Protein AF-0000000083949876 (afdb_homodimer)

Nearest PDB structures (foldseek):
  2p7k-assembly1_B  TM=8.098E-01  e=2.588E-07  Listeria monocytogenes EGD-e
  4jd1-assembly1_A  TM=8.119E-01  e=4.334E-07  Bacillus anthracis str. Ames
  5f6q-assembly1_A  TM=8.076E-01  e=3.197E-06  Bacillus anthracis
  3g12-assembly1_B  TM=7.339E-01  e=1.002E-06  Bdellovibrio bacteriovorus HD100
  1lqp-assembly1_B  TM=7.011E-01  e=1.238E-05  Pseudomonas aeruginosa

Organism: NCBI:txid38313

Sequence (232 aa):
MALHHRINYLELPARELEATKAFFQAVFGWGFVDYGPDYSCFTQAGIDGGFFRSSLSFDTLNGSPLLVIYSNDLNASLEAVKTQGGEICKDIFSFPGGRRFHFRCPSQNEYAVWSEMALHHRINYLELPARELEATKAFFQAVFGWGFVDYGPDYSCFTQAGIDGGFFRSSLSFDTLNGSPLLVIYSNDLNASLEAVKTQGGEICKDIFSFPGGRRFHFRCPSQNEYAVWSE

Structure (mmCIF, N/CA/C/O backbone):
data_AF-0000000083949876-model_v1
#
loop_
_entity.id
_entity.type
_entity.pdbx_description
1 polymer 'Predicted enzyme related to lactoylglutathione lyase'
#
loop_
_atom_site.group_PDB
_atom_site.id
_atom_site.type_symbol
_atom_site.label_atom_id
_atom_site.label_alt_id
_atom_site.label_comp_id
_atom_site.label_asym_id
_atom_site.label_entity_id
_atom_site.label_seq_id
_atom_site.pdbx_PDB_ins_code
_atom_site.Cartn_x
_atom_site.Cartn_y
_atom_site.Cartn_z
_atom_site.occupancy
_atom_si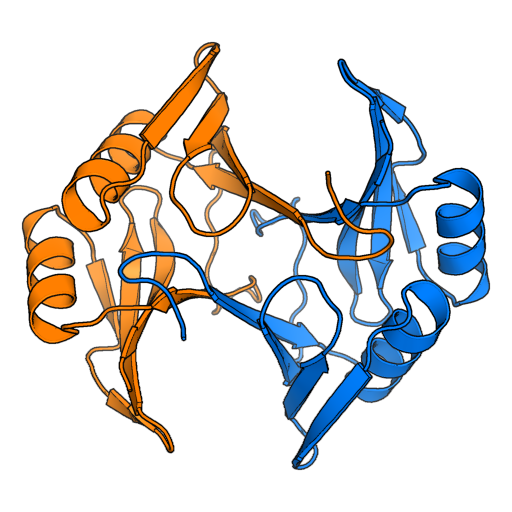te.B_iso_or_equiv
_atom_site.auth_seq_id
_atom_site.auth_comp_id
_atom_site.auth_asym_id
_atom_site.auth_atom_id
_atom_site.pdbx_PDB_model_num
ATOM 1 N N . MET A 1 1 ? -5.816 -7.574 17.109 1 72.44 1 MET A N 1
ATOM 2 C CA . MET A 1 1 ? -6.777 -6.508 16.828 1 72.44 1 MET A CA 1
ATOM 3 C C . MET A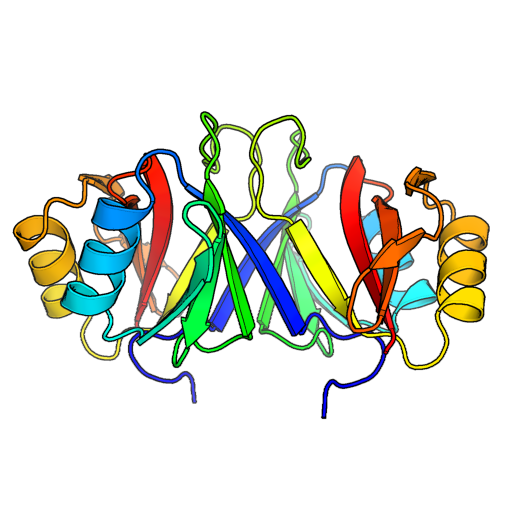 1 1 ? -6.109 -5.352 16.094 1 72.44 1 MET A C 1
ATOM 5 O O . MET A 1 1 ? -4.961 -5.008 16.375 1 72.44 1 MET A O 1
ATOM 9 N N . ALA A 1 2 ? -6.785 -4.785 15.102 1 90.38 2 ALA A N 1
ATOM 10 C CA . ALA A 1 2 ? -6.238 -3.639 14.383 1 90.38 2 ALA A CA 1
ATOM 11 C C . ALA A 1 2 ? -6.066 -2.438 15.305 1 90.38 2 ALA A C 1
ATOM 13 O O . ALA A 1 2 ? -6.883 -2.217 16.203 1 90.38 2 ALA A O 1
ATOM 14 N N . LEU A 1 3 ? -4.996 -1.695 15.109 1 96.06 3 LEU A N 1
ATOM 15 C CA . LEU A 1 3 ? -4.699 -0.542 15.945 1 96.06 3 LEU A CA 1
ATOM 16 C C . LEU A 1 3 ? -5.328 0.725 15.383 1 96.06 3 LEU A C 1
ATOM 18 O O . LEU A 1 3 ? -5.266 0.967 14.172 1 96.06 3 LEU A O 1
ATOM 22 N N . HIS A 1 4 ? -5.883 1.535 16.234 1 98.56 4 HIS A N 1
ATOM 23 C CA . HIS A 1 4 ? -6.555 2.783 15.883 1 98.56 4 HIS A CA 1
ATOM 24 C C . HIS A 1 4 ? -5.637 3.693 15.07 1 98.56 4 HIS A C 1
ATOM 26 O O . HIS A 1 4 ? -4.492 3.938 15.461 1 98.56 4 HIS A O 1
ATOM 32 N N . HIS A 1 5 ? -6.148 4.121 13.812 1 98.81 5 HIS A N 1
ATOM 33 C CA . HIS A 1 5 ? -5.539 5.137 12.953 1 98.81 5 HIS A CA 1
ATOM 34 C C . HIS A 1 5 ? -4.207 4.656 12.398 1 98.81 5 HIS A C 1
ATOM 36 O O . HIS A 1 5 ? -3.271 5.449 12.242 1 98.81 5 HIS A O 1
ATOM 42 N N . ARG A 1 6 ? -4.059 3.328 12.172 1 98.75 6 ARG A N 1
ATOM 43 C CA . ARG A 1 6 ? -2.93 2.697 11.5 1 98.75 6 ARG A CA 1
ATOM 44 C C . ARG A 1 6 ? -3.377 2.004 10.219 1 98.75 6 ARG A C 1
ATOM 46 O O . ARG A 1 6 ? -4.465 1.425 10.164 1 98.75 6 ARG A O 1
ATOM 53 N N . ILE A 1 7 ? -2.576 2.074 9.227 1 98.75 7 ILE A N 1
ATOM 54 C CA . ILE A 1 7 ? -2.844 1.271 8.039 1 98.75 7 ILE A CA 1
ATOM 55 C C . ILE A 1 7 ? -2.846 -0.211 8.414 1 98.75 7 ILE A C 1
ATOM 57 O O . ILE A 1 7 ? -1.901 -0.704 9.031 1 98.75 7 ILE A O 1
ATOM 61 N N . ASN A 1 8 ? -3.875 -0.896 8.023 1 97.88 8 ASN A N 1
ATOM 62 C CA . ASN A 1 8 ? -3.871 -2.297 8.43 1 97.88 8 ASN A CA 1
ATOM 63 C C . ASN A 1 8 ? -4.348 -3.211 7.305 1 97.88 8 ASN A C 1
ATOM 65 O O . ASN A 1 8 ? -4.41 -4.43 7.473 1 97.88 8 ASN A O 1
ATOM 69 N N . TYR A 1 9 ? -4.73 -2.578 6.184 1 98.5 9 TYR A N 1
ATOM 70 C CA . TYR A 1 9 ? -5.262 -3.393 5.098 1 98.5 9 TYR A CA 1
ATOM 71 C C . TYR A 1 9 ? -4.922 -2.785 3.742 1 98.5 9 TYR A C 1
ATOM 73 O O . TYR A 1 9 ? -4.977 -1.566 3.57 1 98.5 9 TYR A O 1
ATOM 81 N N . LEU A 1 10 ? -4.57 -3.605 2.754 1 98.75 10 LEU A N 1
ATOM 82 C CA . LEU A 1 10 ? -4.328 -3.186 1.377 1 98.75 10 LEU A CA 1
ATOM 83 C C . LEU A 1 10 ? -5.316 -3.854 0.425 1 98.75 10 LEU A C 1
ATOM 85 O O . LEU A 1 10 ? -5.484 -5.074 0.453 1 98.75 10 LEU A O 1
ATOM 89 N N . GLU A 1 11 ? -5.977 -3.074 -0.385 1 98.62 11 GLU A N 1
ATOM 90 C CA . GLU A 1 11 ? -6.773 -3.58 -1.498 1 98.62 11 GLU A CA 1
ATOM 91 C C . GLU A 1 11 ? -6.047 -3.398 -2.826 1 98.62 11 GLU A C 1
ATOM 93 O O . GLU A 1 11 ? -5.75 -2.273 -3.23 1 98.62 11 GLU A O 1
ATOM 98 N N . LEU A 1 12 ? -5.805 -4.457 -3.512 1 98.81 12 LEU A N 1
ATOM 99 C CA . LEU A 1 12 ? -4.965 -4.426 -4.707 1 98.81 12 LEU A CA 1
ATOM 100 C C . LEU A 1 12 ? -5.719 -4.973 -5.914 1 98.81 12 LEU A C 1
ATOM 102 O O . LEU A 1 12 ? -6.328 -6.043 -5.84 1 98.81 12 LEU A O 1
ATOM 106 N N . PRO A 1 13 ? -5.645 -4.254 -7.027 1 98.75 13 PRO A N 1
ATOM 107 C CA . PRO A 1 13 ? -6.227 -4.816 -8.25 1 98.75 13 PRO A CA 1
ATOM 108 C C . PRO A 1 13 ? -5.363 -5.922 -8.859 1 98.75 13 PRO A C 1
ATOM 110 O O . PRO A 1 13 ? -4.137 -5.895 -8.734 1 98.75 13 PRO A O 1
ATOM 113 N N . ALA A 1 14 ? -5.969 -6.816 -9.484 1 98.62 14 ALA A N 1
ATOM 114 C CA . ALA A 1 14 ? -5.281 -7.867 -10.234 1 98.62 14 ALA A CA 1
ATOM 115 C C . ALA A 1 14 ? -6.023 -8.195 -11.523 1 98.62 14 ALA A C 1
ATOM 117 O O . ALA A 1 14 ? -7.184 -8.602 -11.492 1 98.62 14 ALA A O 1
ATOM 118 N N . ARG A 1 15 ? -5.414 -8.023 -12.648 1 98.12 15 ARG A N 1
ATOM 119 C CA . ARG A 1 15 ? -5.965 -8.359 -13.953 1 98.12 15 ARG A CA 1
ATOM 120 C C . ARG A 1 15 ? -6.062 -9.867 -14.141 1 98.12 15 ARG A C 1
ATOM 122 O O . ARG A 1 15 ? -7.027 -10.367 -14.719 1 98.12 15 ARG A O 1
ATOM 129 N N . GLU A 1 16 ? -5.031 -10.555 -13.734 1 98.19 16 GLU A N 1
ATOM 130 C CA . GLU A 1 16 ? -4.93 -12.008 -13.781 1 98.19 16 GLU A CA 1
ATOM 131 C C . GLU A 1 16 ? -4.891 -12.609 -12.375 1 98.19 16 GLU A C 1
ATOM 133 O O . GLU A 1 16 ? -3.842 -13.062 -11.922 1 98.19 16 GLU A O 1
ATOM 138 N N . LEU A 1 17 ? -6.066 -12.688 -11.781 1 98.62 17 LEU A N 1
ATOM 139 C CA . LEU A 1 17 ? -6.164 -12.969 -10.352 1 98.62 17 LEU A CA 1
ATOM 140 C C . LEU A 1 17 ? -5.527 -14.312 -10.023 1 98.62 17 LEU A C 1
ATOM 142 O O . LEU A 1 17 ? -4.668 -14.398 -9.141 1 98.62 17 LEU A O 1
ATOM 146 N N . GLU A 1 18 ? -5.871 -15.375 -10.789 1 98.56 18 GLU A N 1
ATOM 147 C CA . GLU A 1 18 ? -5.367 -16.719 -10.508 1 98.56 18 GLU A CA 1
ATOM 148 C C . GLU A 1 18 ? -3.855 -16.797 -10.711 1 98.56 18 GLU A C 1
ATOM 150 O O . GLU A 1 18 ? -3.141 -17.344 -9.875 1 98.56 18 GLU A O 1
ATOM 155 N N . ALA A 1 19 ? -3.377 -16.234 -11.758 1 98.81 19 ALA A N 1
ATOM 156 C CA . ALA A 1 19 ? -1.946 -16.25 -12.047 1 98.81 19 ALA A CA 1
ATOM 157 C C . ALA A 1 19 ? -1.173 -15.422 -11.016 1 98.81 19 ALA A C 1
ATOM 159 O O . ALA A 1 19 ? -0.049 -15.773 -10.648 1 98.81 19 ALA A O 1
ATOM 160 N N . THR A 1 20 ? -1.769 -14.328 -10.609 1 98.81 20 THR A N 1
ATOM 161 C CA . THR A 1 20 ? -1.139 -13.469 -9.609 1 98.81 20 THR A CA 1
ATOM 162 C C . THR A 1 20 ? -1.006 -14.195 -8.273 1 98.81 20 THR A C 1
ATOM 164 O O . THR A 1 20 ? 0.063 -14.188 -7.664 1 98.81 20 THR A O 1
ATOM 167 N N . LYS A 1 21 ? -2.074 -14.844 -7.82 1 98.75 21 LYS A N 1
ATOM 168 C CA . LYS A 1 21 ? -2.021 -15.625 -6.59 1 98.75 21 LYS A CA 1
ATOM 169 C C . LYS A 1 21 ? -0.94 -16.703 -6.664 1 98.75 21 LYS A C 1
ATOM 171 O O . LYS A 1 21 ? -0.143 -16.844 -5.734 1 98.75 21 LYS A O 1
ATOM 176 N N . ALA A 1 22 ? -0.924 -17.391 -7.758 1 98.81 22 ALA A N 1
ATOM 177 C CA . ALA A 1 22 ? 0.049 -18.469 -7.941 1 98.81 22 ALA A CA 1
ATOM 178 C C . ALA A 1 22 ? 1.476 -17.922 -7.902 1 98.81 22 ALA A C 1
ATOM 180 O O . ALA A 1 22 ? 2.363 -18.547 -7.309 1 98.81 22 ALA A O 1
ATOM 181 N N . PHE A 1 23 ? 1.646 -16.812 -8.508 1 98.94 23 PHE A N 1
ATOM 182 C CA . PHE A 1 23 ? 2.949 -16.156 -8.555 1 98.94 23 PHE A CA 1
ATOM 183 C C . PHE A 1 23 ? 3.43 -15.82 -7.145 1 98.94 23 PHE A C 1
ATOM 185 O O . PHE A 1 23 ? 4.539 -16.203 -6.758 1 98.94 23 PHE A O 1
ATOM 192 N N . PHE A 1 24 ? 2.652 -15.102 -6.344 1 98.94 24 PHE A N 1
ATOM 193 C CA . PHE A 1 24 ? 3.066 -14.641 -5.023 1 98.94 24 PHE A CA 1
ATOM 194 C C . PHE A 1 24 ? 3.209 -15.82 -4.066 1 98.94 24 PHE A C 1
ATOM 196 O O . PHE A 1 24 ? 4.059 -15.797 -3.172 1 98.94 24 PHE A O 1
ATOM 203 N N . GLN A 1 25 ? 2.365 -16.859 -4.27 1 98.88 25 GLN A N 1
ATOM 204 C CA . GLN A 1 25 ? 2.539 -18.078 -3.479 1 98.88 25 GLN A CA 1
ATOM 205 C C . GLN A 1 25 ? 3.883 -18.734 -3.771 1 98.88 25 GLN A C 1
ATOM 207 O O . GLN A 1 25 ? 4.621 -19.094 -2.85 1 98.88 25 GLN A O 1
ATOM 212 N N . ALA A 1 26 ? 4.207 -18.859 -5.012 1 98.88 26 ALA A N 1
ATOM 213 C CA . ALA A 1 26 ? 5.426 -19.547 -5.434 1 98.88 26 ALA A CA 1
ATOM 214 C C . ALA A 1 26 ? 6.668 -18.75 -5.055 1 98.88 26 ALA A C 1
ATOM 216 O O . ALA A 1 26 ? 7.656 -19.312 -4.578 1 98.88 26 ALA A O 1
ATOM 217 N N . VAL A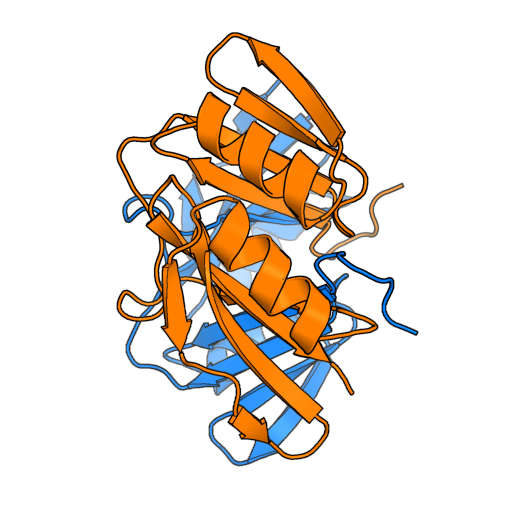 1 27 ? 6.664 -17.469 -5.246 1 98.88 27 VAL A N 1
ATOM 218 C CA . VAL A 1 27 ? 7.859 -16.641 -5.105 1 98.88 27 VAL A CA 1
ATOM 219 C C . VAL A 1 27 ? 8.039 -16.25 -3.643 1 98.88 27 VAL A C 1
ATOM 221 O O . VAL A 1 27 ? 9.164 -16.234 -3.133 1 98.88 27 VAL A O 1
ATOM 224 N N . PHE A 1 28 ? 6.918 -15.891 -2.963 1 98.88 28 PHE A N 1
ATOM 225 C CA . PHE A 1 28 ? 7.055 -15.234 -1.667 1 98.88 28 PHE A CA 1
ATOM 226 C C . PHE A 1 28 ? 6.406 -16.062 -0.569 1 98.88 28 PHE A C 1
ATOM 228 O O . PHE A 1 28 ? 6.492 -15.719 0.612 1 98.88 28 PHE A O 1
ATOM 235 N N . GLY A 1 29 ? 5.691 -17.094 -0.94 1 98.81 29 GLY A N 1
ATOM 236 C CA . GLY A 1 29 ? 5.121 -17.984 0.052 1 98.81 29 GLY A CA 1
ATOM 237 C C . GLY A 1 29 ? 3.838 -17.453 0.667 1 98.81 29 GLY A C 1
ATOM 238 O O . GLY A 1 29 ? 3.473 -17.844 1.78 1 98.81 29 GLY A O 1
ATOM 239 N N . TRP A 1 30 ? 3.178 -16.578 -0.001 1 98.88 30 TRP A N 1
ATOM 240 C CA . TRP A 1 30 ? 1.912 -16.062 0.508 1 98.88 30 TRP A CA 1
ATOM 241 C C . TRP A 1 30 ? 0.819 -17.109 0.424 1 98.88 30 TRP A C 1
ATOM 243 O O . TRP A 1 30 ? 0.875 -18.016 -0.424 1 98.88 30 TRP A O 1
ATOM 253 N N . GLY A 1 31 ? -0.093 -17.031 1.376 1 98.75 31 GLY A N 1
ATOM 254 C CA . GLY A 1 31 ? -1.317 -17.812 1.302 1 98.75 31 GLY A CA 1
ATOM 255 C C . GLY A 1 31 ? -2.504 -17.016 0.796 1 98.75 31 GLY A C 1
ATOM 256 O O . GLY A 1 31 ? -2.453 -15.789 0.738 1 98.75 31 GLY A O 1
ATOM 257 N N . PHE A 1 32 ? -3.611 -17.781 0.464 1 98.75 32 PHE A N 1
ATOM 258 C CA . PHE A 1 32 ? -4.777 -17.094 -0.079 1 98.75 32 PHE A CA 1
ATOM 259 C C . PHE A 1 32 ? -6.066 -17.766 0.387 1 98.75 32 PHE A C 1
ATOM 261 O O . PHE A 1 32 ? -6.137 -19 0.471 1 98.75 32 PHE A O 1
ATOM 268 N N . VAL A 1 33 ? -6.984 -16.953 0.712 1 98.75 33 VAL A N 1
ATOM 269 C CA . VAL A 1 33 ? -8.352 -17.359 1.008 1 98.75 33 VAL A CA 1
ATOM 270 C C . VAL A 1 33 ? -9.312 -16.672 0.034 1 98.75 33 VAL A C 1
ATOM 272 O O . VAL A 1 33 ? -9.477 -15.453 0.062 1 98.75 33 VAL A O 1
ATOM 275 N N . ASP A 1 34 ? -10.016 -17.469 -0.707 1 98.25 34 ASP A N 1
ATOM 276 C CA . ASP A 1 34 ? -10.867 -16.938 -1.765 1 98.25 34 ASP A CA 1
ATOM 277 C C . ASP A 1 34 ? -12.266 -16.609 -1.231 1 98.25 34 ASP A C 1
ATOM 279 O O . ASP A 1 34 ? -12.828 -17.375 -0.443 1 98.25 34 ASP A O 1
ATOM 283 N N . TYR A 1 35 ? -12.695 -15.445 -1.575 1 97.38 35 TYR A N 1
ATOM 284 C CA . TYR A 1 35 ? -14.078 -15.039 -1.349 1 97.38 35 TYR A CA 1
ATOM 285 C C . TYR A 1 35 ? -14.797 -14.781 -2.668 1 97.38 35 TYR A C 1
ATOM 287 O O . TYR A 1 35 ? -14.938 -13.633 -3.096 1 97.38 35 TYR A O 1
ATOM 295 N N . GLY A 1 36 ? -15.258 -15.922 -3.266 1 97.19 36 GLY A N 1
ATOM 296 C CA . GLY A 1 36 ? -15.797 -15.852 -4.613 1 97.19 36 GLY A CA 1
ATOM 297 C C . GLY A 1 36 ? -14.727 -15.828 -5.688 1 97.19 36 GLY A C 1
ATOM 298 O O . GLY A 1 36 ? -13.539 -15.922 -5.383 1 97.19 36 GLY A O 1
ATOM 299 N N . PRO A 1 37 ? -15.141 -15.727 -6.949 1 97.75 37 PRO A N 1
ATOM 300 C CA . PRO A 1 37 ? -14.203 -15.828 -8.07 1 97.75 37 PRO A CA 1
ATOM 301 C C . PRO A 1 37 ? -13.398 -14.547 -8.281 1 97.75 37 PRO A C 1
ATOM 303 O O . PRO A 1 37 ? -12.398 -14.555 -9 1 97.75 37 PRO A O 1
ATOM 306 N N . ASP A 1 38 ? -13.781 -13.422 -7.652 1 98.31 38 ASP A N 1
ATOM 307 C CA . ASP A 1 38 ? -13.195 -12.148 -8.055 1 98.31 38 ASP A CA 1
ATOM 308 C C . ASP A 1 38 ? -12.477 -11.477 -6.887 1 98.31 38 ASP A C 1
ATOM 310 O O . ASP A 1 38 ? -12.062 -10.32 -6.984 1 98.31 38 ASP A O 1
ATOM 314 N N . TYR A 1 39 ? -12.336 -12.156 -5.793 1 98.31 39 TYR A N 1
ATOM 315 C CA . TYR A 1 39 ? -11.664 -11.57 -4.641 1 98.31 39 TYR A CA 1
ATOM 316 C C . TYR A 1 39 ? -10.945 -12.641 -3.826 1 98.31 39 TYR A C 1
ATOM 318 O O . TYR A 1 39 ? -11.508 -13.703 -3.553 1 98.31 39 TYR A O 1
ATOM 326 N N . SER A 1 40 ? -9.734 -12.367 -3.402 1 98.81 40 SER A N 1
ATOM 327 C CA . SER A 1 40 ? -8.93 -13.281 -2.594 1 98.81 40 SER A CA 1
ATOM 328 C C . SER A 1 40 ? -8.102 -12.523 -1.563 1 98.81 40 SER A C 1
ATOM 330 O O . SER A 1 40 ? -7.402 -11.57 -1.906 1 98.81 40 SER A O 1
ATOM 332 N N . CYS A 1 41 ? -8.227 -12.891 -0.307 1 98.62 41 CYS A N 1
ATOM 333 C CA . CYS A 1 41 ? -7.367 -12.328 0.73 1 98.62 41 CYS A CA 1
ATOM 334 C C . CYS A 1 41 ? -6.023 -13.047 0.774 1 98.62 41 CYS A C 1
ATOM 336 O O . CYS A 1 41 ? -5.961 -14.266 0.637 1 98.62 41 CYS A O 1
ATOM 338 N N . PHE A 1 42 ? -4.984 -12.258 0.864 1 98.5 42 PHE A N 1
ATOM 339 C CA . PHE A 1 42 ? -3.695 -12.914 1.047 1 98.5 42 PHE A CA 1
ATOM 340 C C . PHE A 1 42 ? -3.336 -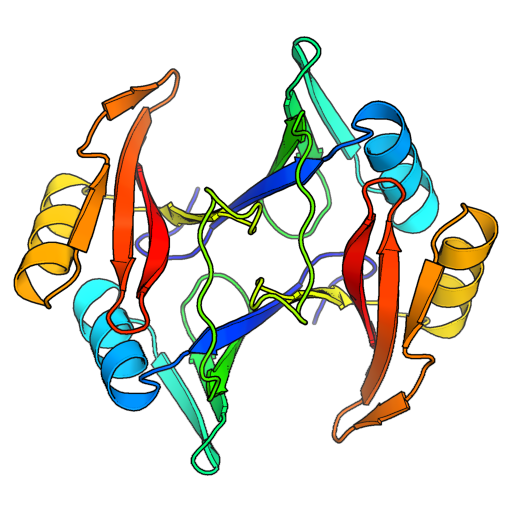13 2.525 1 98.5 42 PHE A C 1
ATOM 342 O O . PHE A 1 42 ? -3.756 -12.164 3.322 1 98.5 42 PHE A O 1
ATOM 349 N N . THR A 1 43 ? -2.631 -14.055 2.861 1 98.06 43 THR A N 1
ATOM 350 C CA . THR A 1 43 ? -2.094 -14.289 4.199 1 98.06 43 THR A CA 1
ATOM 351 C C . THR A 1 43 ? -0.575 -14.438 4.152 1 98.06 43 THR A C 1
ATOM 353 O O . THR A 1 43 ? -0.003 -14.695 3.092 1 98.06 43 THR A O 1
ATOM 356 N N . GLN A 1 44 ? 0.05 -14.141 5.281 1 97.69 44 GLN A N 1
ATOM 357 C CA . GLN A 1 44 ? 1.497 -14.258 5.418 1 97.69 44 GLN A CA 1
ATOM 358 C C . GLN A 1 44 ? 2.219 -13.25 4.527 1 97.69 44 GLN A C 1
ATOM 360 O O . GLN A 1 44 ? 3.297 -13.539 4.004 1 97.69 44 GLN A O 1
ATOM 365 N N . ALA A 1 45 ? 1.593 -12.164 4.34 1 98.19 45 ALA A N 1
ATOM 366 C CA . ALA A 1 45 ? 2.158 -11.172 3.424 1 98.19 45 ALA A CA 1
ATOM 367 C C . ALA A 1 45 ? 2.725 -9.984 4.188 1 98.19 45 ALA A C 1
ATOM 369 O O . ALA A 1 45 ? 3.26 -9.047 3.586 1 98.19 45 ALA A O 1
ATOM 370 N N . GLY A 1 46 ? 2.648 -9.945 5.527 1 97.62 46 GLY A N 1
ATOM 371 C CA . GLY A 1 46 ? 3.178 -8.875 6.352 1 97.62 46 GLY A CA 1
ATOM 372 C C . GLY A 1 46 ? 2.127 -7.863 6.762 1 97.62 46 GLY A C 1
ATOM 373 O O . GLY A 1 46 ? 2.297 -7.148 7.75 1 97.62 46 GLY A O 1
ATOM 374 N N . ILE A 1 47 ? 1.101 -7.75 6.043 1 97.5 47 ILE A N 1
ATOM 375 C CA . ILE A 1 47 ? -0.063 -6.902 6.273 1 97.5 47 ILE A CA 1
ATOM 376 C C . ILE A 1 47 ? -1.312 -7.574 5.707 1 97.5 47 ILE A C 1
ATOM 378 O O . ILE A 1 47 ? -1.229 -8.344 4.742 1 97.5 47 ILE A O 1
ATOM 382 N N . ASP A 1 48 ? -2.453 -7.324 6.312 1 97.81 48 ASP A N 1
ATOM 383 C CA . ASP A 1 48 ? -3.697 -7.871 5.777 1 97.81 48 ASP A CA 1
ATOM 384 C C . ASP A 1 48 ? -4.082 -7.188 4.469 1 97.81 48 ASP A C 1
ATOM 386 O O . ASP A 1 48 ? -3.713 -6.035 4.234 1 97.81 48 ASP A O 1
ATOM 390 N N . GLY A 1 49 ? -4.773 -7.867 3.641 1 98.38 49 GLY A N 1
ATOM 391 C CA . GLY A 1 49 ? -5.199 -7.316 2.365 1 98.38 49 GLY A CA 1
ATOM 392 C C . GLY A 1 49 ? -5.762 -8.359 1.42 1 98.38 49 GLY A C 1
ATOM 393 O O . GLY A 1 49 ? -5.949 -9.516 1.806 1 98.38 49 GLY A O 1
ATOM 394 N N . GLY A 1 50 ? -6.09 -7.875 0.27 1 98.69 50 GLY A N 1
ATOM 395 C CA . GLY A 1 50 ? -6.617 -8.781 -0.738 1 98.69 50 GLY A CA 1
ATOM 396 C C . GLY A 1 50 ? -6.457 -8.258 -2.152 1 98.69 50 GLY A C 1
ATOM 397 O O . GLY A 1 50 ? -6.164 -7.078 -2.355 1 98.69 50 GLY A O 1
ATOM 398 N N . PHE A 1 51 ? -6.535 -9.219 -3.09 1 98.88 51 PHE A N 1
ATOM 399 C CA . PHE A 1 51 ? -6.621 -8.93 -4.516 1 98.88 51 PHE A CA 1
ATOM 400 C C . PHE A 1 51 ? -8.07 -8.961 -4.984 1 98.88 51 PHE A C 1
ATOM 402 O O . PHE A 1 51 ? -8.828 -9.859 -4.629 1 98.88 51 PHE A O 1
ATOM 409 N N . PHE A 1 52 ? -8.438 -7.965 -5.684 1 98.62 52 PHE A N 1
ATOM 410 C CA . PHE A 1 52 ? -9.719 -8.008 -6.379 1 98.62 52 PHE A CA 1
ATOM 411 C C . PHE A 1 52 ? -9.523 -7.988 -7.891 1 98.62 52 PHE A C 1
ATOM 413 O O . PHE A 1 52 ? -8.594 -7.348 -8.391 1 98.62 52 PHE A O 1
ATOM 420 N N . ARG A 1 53 ? -10.352 -8.719 -8.609 1 98.62 53 ARG A N 1
ATOM 421 C CA . ARG A 1 53 ? -10.266 -8.773 -10.062 1 98.62 53 ARG A CA 1
ATOM 422 C C . ARG A 1 53 ? -10.562 -7.418 -10.688 1 98.62 53 ARG A C 1
ATOM 424 O O . ARG A 1 53 ? -11.578 -6.789 -10.359 1 98.62 53 ARG A O 1
ATOM 431 N N . SER A 1 54 ? -9.68 -6.977 -11.461 1 98.38 54 SER A N 1
ATOM 432 C CA . SER A 1 54 ? -9.773 -5.695 -12.156 1 98.38 54 SER A CA 1
ATOM 433 C C . SER A 1 54 ? -9.016 -5.723 -13.477 1 98.38 54 SER A C 1
ATOM 435 O O . SER A 1 54 ? -8.023 -6.441 -13.609 1 98.38 54 SER A O 1
ATOM 437 N N . SER A 1 55 ? -9.492 -4.926 -14.422 1 98.12 55 SER A N 1
ATOM 438 C CA . SER A 1 55 ? -8.75 -4.82 -15.672 1 98.12 55 SER A CA 1
ATOM 439 C C . SER A 1 55 ? -7.57 -3.865 -15.539 1 98.12 55 SER A C 1
ATOM 441 O O . SER A 1 55 ? -6.762 -3.74 -16.469 1 98.12 55 SER A O 1
ATOM 443 N N . LEU A 1 56 ? -7.469 -3.178 -14.445 1 97.56 56 LEU A N 1
ATOM 444 C CA . LEU A 1 56 ? -6.449 -2.156 -14.227 1 97.56 56 LEU A CA 1
ATOM 445 C C . LEU A 1 56 ? -5.238 -2.74 -13.508 1 97.56 56 LEU A C 1
ATOM 447 O O . LEU A 1 56 ? -5.32 -3.824 -12.922 1 97.56 56 LEU A O 1
ATOM 451 N N . SER A 1 57 ? -4.16 -2.08 -13.602 1 97.94 57 SER A N 1
ATOM 452 C CA . SER A 1 57 ? -2.904 -2.396 -12.93 1 97.94 57 SER A CA 1
ATOM 453 C C . SER A 1 57 ? -2.25 -1.143 -12.359 1 97.94 57 SER A C 1
ATOM 455 O O . SER A 1 57 ? -2.727 -0.028 -12.586 1 97.94 57 SER A O 1
ATOM 457 N N . PHE A 1 58 ? -1.229 -1.342 -11.539 1 97.62 58 PHE A N 1
ATOM 458 C CA . PHE A 1 58 ? -0.615 -0.166 -10.938 1 97.62 58 PHE A CA 1
ATOM 459 C C . PHE A 1 58 ? 0.894 -0.173 -11.148 1 97.62 58 PHE A C 1
ATOM 461 O O . PHE A 1 58 ? 1.513 -1.237 -11.219 1 97.62 58 PHE A O 1
ATOM 468 N N . ASP A 1 59 ? 1.371 1.075 -11.273 1 96.56 59 ASP A N 1
ATOM 469 C CA . ASP A 1 59 ? 2.789 1.327 -11.508 1 96.56 59 ASP A CA 1
ATOM 470 C C . ASP A 1 59 ? 3.195 2.707 -11 1 96.56 59 ASP A C 1
ATOM 472 O O . ASP A 1 59 ? 2.387 3.639 -11 1 96.56 59 ASP A O 1
ATOM 476 N N . THR A 1 60 ? 4.445 2.787 -10.602 1 95.44 60 THR A N 1
ATOM 477 C CA . THR A 1 60 ? 4.906 4.039 -10.016 1 95.44 60 THR A CA 1
ATOM 478 C C . THR A 1 60 ? 4.934 5.148 -11.07 1 95.44 60 THR A C 1
ATOM 480 O O . THR A 1 60 ? 4.797 6.328 -10.734 1 95.44 60 THR A O 1
ATOM 483 N N . LEU A 1 61 ? 5.062 4.836 -12.297 1 94.19 61 LEU A N 1
ATOM 484 C CA . LEU A 1 61 ? 5.094 5.824 -13.367 1 94.19 61 LEU A CA 1
ATOM 485 C C . LEU A 1 61 ? 3.779 6.594 -13.438 1 94.19 61 LEU A C 1
ATOM 487 O O . LEU A 1 61 ? 3.756 7.754 -13.852 1 94.19 61 LEU A O 1
ATOM 491 N N . ASN A 1 62 ? 2.748 5.914 -12.945 1 95.31 62 ASN A N 1
ATOM 492 C CA . ASN A 1 62 ? 1.438 6.555 -12.953 1 95.31 62 ASN A CA 1
ATOM 493 C C . ASN A 1 62 ? 1.063 7.074 -11.562 1 95.31 62 ASN A C 1
ATOM 495 O O . ASN A 1 62 ? -0.105 7.367 -11.305 1 95.31 62 ASN A O 1
ATOM 499 N N . GLY A 1 63 ? 1.975 7.027 -10.633 1 97.19 63 GLY A N 1
ATOM 500 C CA . GLY A 1 63 ? 1.767 7.641 -9.328 1 97.19 63 GLY A CA 1
ATOM 501 C C . GLY A 1 63 ? 1.254 6.668 -8.281 1 97.19 63 GLY A C 1
ATOM 502 O O . GLY A 1 63 ? 0.829 7.074 -7.199 1 97.19 63 GLY A O 1
ATOM 503 N N . SER A 1 64 ? 1.299 5.438 -8.57 1 98.19 64 SER A N 1
ATOM 504 C CA . SER A 1 64 ? 0.772 4.445 -7.637 1 98.19 64 SER A CA 1
ATOM 505 C C . SER A 1 64 ? 1.737 4.211 -6.477 1 98.19 64 SER A C 1
ATOM 507 O O . SER A 1 64 ? 2.949 4.371 -6.633 1 98.19 64 SER A O 1
ATOM 509 N N . PRO A 1 65 ? 1.183 3.859 -5.281 1 98.69 65 PRO A N 1
ATOM 510 C CA . PRO A 1 65 ? 2.049 3.367 -4.207 1 98.69 65 PRO A CA 1
ATOM 511 C C . PRO A 1 65 ? 2.961 2.23 -4.656 1 98.69 65 PRO A C 1
ATOM 513 O O . PRO A 1 65 ? 2.541 1.363 -5.43 1 98.69 65 PRO A O 1
ATOM 516 N N . LEU A 1 66 ? 4.195 2.303 -4.203 1 98.69 66 LEU A N 1
ATOM 517 C CA . LEU A 1 66 ? 5.086 1.157 -4.367 1 98.69 66 LEU A CA 1
ATOM 518 C C . LEU A 1 66 ? 5.109 0.306 -3.102 1 98.69 66 LEU A C 1
ATOM 520 O O . LEU A 1 66 ? 5.445 0.8 -2.021 1 98.69 66 LEU A O 1
ATOM 524 N N . LEU A 1 67 ? 4.676 -0.964 -3.215 1 98.88 67 LEU A N 1
ATOM 525 C CA . LEU A 1 67 ? 4.754 -1.934 -2.127 1 98.88 67 LEU A CA 1
ATOM 526 C C . LEU A 1 67 ? 6.098 -2.654 -2.139 1 98.88 67 LEU A C 1
ATOM 528 O O . LEU A 1 67 ? 6.477 -3.254 -3.146 1 98.88 67 LEU A O 1
ATOM 532 N N . VAL A 1 68 ? 6.746 -2.551 -1.016 1 98.88 68 VAL A N 1
ATOM 533 C CA . VAL A 1 68 ? 8.117 -3.053 -0.956 1 98.88 68 VAL A CA 1
ATOM 534 C C . VAL A 1 68 ? 8.188 -4.262 -0.025 1 98.88 68 VAL A C 1
ATOM 536 O O . VAL A 1 68 ? 7.746 -4.191 1.126 1 98.88 68 VAL A O 1
ATOM 539 N N . ILE A 1 69 ? 8.734 -5.324 -0.521 1 98.94 69 ILE A N 1
ATOM 540 C CA . ILE A 1 69 ? 8.859 -6.598 0.179 1 98.94 69 ILE A CA 1
ATOM 541 C C . ILE A 1 69 ? 10.305 -6.793 0.637 1 98.94 69 ILE A C 1
ATOM 543 O O . ILE A 1 69 ? 11.242 -6.527 -0.117 1 98.94 69 ILE A O 1
ATOM 547 N N . TYR A 1 70 ? 10.453 -7.238 1.857 1 98.88 70 TYR A N 1
ATOM 548 C CA . TYR A 1 70 ? 11.797 -7.508 2.369 1 98.88 70 TYR A CA 1
ATOM 549 C C . TYR A 1 70 ? 12.258 -8.906 1.977 1 98.88 70 TYR A C 1
ATOM 551 O O . TYR A 1 70 ? 11.453 -9.844 1.936 1 98.88 70 TYR A O 1
ATOM 559 N N . SER A 1 71 ? 13.516 -9.086 1.688 1 98.81 71 SER A N 1
ATOM 560 C CA . SER A 1 71 ? 14.125 -10.375 1.397 1 98.81 71 SER A CA 1
ATOM 561 C C . SER A 1 71 ? 15.43 -10.562 2.17 1 98.81 71 SER A C 1
ATOM 563 O O . SER A 1 71 ? 16.25 -9.648 2.219 1 98.81 71 SER A O 1
ATOM 565 N N . ASN A 1 72 ? 15.586 -11.695 2.76 1 98.62 72 ASN A N 1
ATOM 566 C CA . ASN A 1 72 ? 16.844 -12.062 3.406 1 98.62 72 ASN A CA 1
ATOM 567 C C . ASN A 1 72 ? 17.938 -12.344 2.383 1 98.62 72 ASN A C 1
ATOM 569 O O . ASN A 1 72 ? 19.125 -12.305 2.713 1 98.62 72 ASN A O 1
ATOM 573 N N . ASP A 1 73 ? 17.594 -12.711 1.202 1 98.56 73 ASP A N 1
ATOM 574 C CA . ASP A 1 73 ? 18.484 -13.047 0.095 1 98.56 73 ASP A CA 1
ATOM 575 C C . ASP A 1 73 ? 17.953 -12.5 -1.227 1 98.56 73 ASP A C 1
ATOM 577 O O . ASP A 1 73 ? 17.219 -13.195 -1.938 1 98.56 73 ASP A O 1
ATOM 581 N N . LEU A 1 74 ? 18.438 -11.336 -1.566 1 98.75 74 LEU A N 1
ATOM 582 C CA . LEU A 1 74 ? 17.891 -10.57 -2.678 1 98.75 74 LEU A CA 1
ATOM 583 C C . LEU A 1 74 ? 18.062 -11.32 -3.994 1 98.75 74 LEU A C 1
ATOM 585 O O . LEU A 1 74 ? 17.156 -11.344 -4.828 1 98.75 74 LEU A O 1
ATOM 589 N N . ASN A 1 75 ? 19.219 -11.883 -4.211 1 98.62 75 ASN A N 1
ATOM 590 C CA . ASN A 1 75 ? 19.5 -12.594 -5.453 1 98.62 75 ASN A CA 1
ATOM 591 C C . ASN A 1 75 ? 18.594 -13.805 -5.625 1 98.62 75 ASN A C 1
ATOM 593 O O . ASN A 1 75 ? 18.125 -14.078 -6.73 1 98.62 75 ASN A O 1
ATOM 597 N N . ALA A 1 76 ? 18.391 -14.523 -4.602 1 98.81 76 ALA A N 1
ATOM 598 C CA . ALA A 1 76 ? 17.484 -15.672 -4.672 1 98.81 76 ALA A CA 1
ATOM 599 C C . ALA A 1 76 ? 16.062 -15.234 -5.008 1 98.81 76 ALA A C 1
ATOM 601 O O . ALA A 1 76 ? 15.375 -15.891 -5.793 1 98.81 76 ALA A O 1
ATOM 602 N N . SER A 1 77 ? 15.633 -14.156 -4.355 1 98.88 77 SER A N 1
ATOM 603 C CA . SER A 1 77 ? 14.305 -13.625 -4.66 1 98.88 77 SER A CA 1
ATOM 604 C C . SER A 1 77 ? 14.203 -13.188 -6.117 1 98.88 77 SER A C 1
ATOM 606 O O . SER A 1 77 ? 13.188 -13.438 -6.773 1 98.88 77 SER A O 1
ATOM 608 N N . LEU A 1 78 ? 15.219 -12.5 -6.594 1 98.88 78 LEU A N 1
ATOM 609 C CA . LEU A 1 78 ? 15.258 -12.062 -7.988 1 98.88 78 LEU A CA 1
ATOM 610 C C . LEU A 1 78 ? 15.109 -13.25 -8.93 1 98.88 78 LEU A C 1
ATOM 612 O O . LEU A 1 78 ? 14.305 -13.211 -9.867 1 98.88 78 LEU A O 1
ATOM 616 N N . GLU A 1 79 ? 15.859 -14.281 -8.695 1 98.81 79 GLU A N 1
ATOM 617 C CA . GLU A 1 79 ? 15.805 -15.477 -9.531 1 98.81 79 GLU A CA 1
ATOM 618 C C . GLU A 1 79 ? 14.422 -16.125 -9.47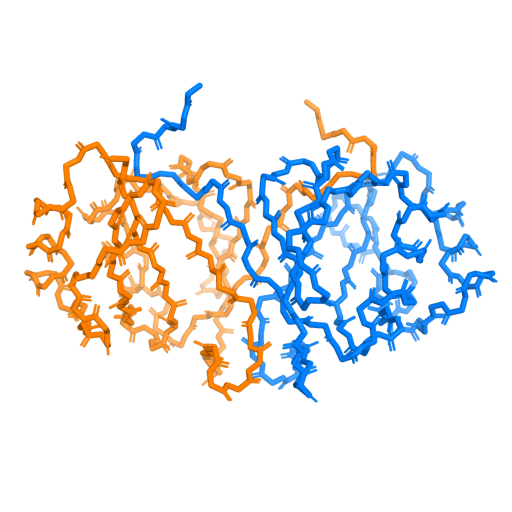7 1 98.81 79 GLU A C 1
ATOM 620 O O . GLU A 1 79 ? 13.914 -16.594 -10.5 1 98.81 79 GLU A O 1
ATOM 625 N N . ALA A 1 80 ? 13.883 -16.203 -8.297 1 98.88 80 ALA A N 1
ATOM 626 C CA . ALA A 1 80 ? 12.547 -16.766 -8.141 1 98.88 80 ALA A CA 1
ATOM 627 C C . ALA A 1 80 ? 11.516 -15.977 -8.945 1 98.88 80 ALA A C 1
ATOM 629 O O . ALA A 1 80 ? 10.641 -16.547 -9.594 1 98.88 80 ALA A O 1
ATOM 630 N N . VAL A 1 81 ? 11.602 -14.609 -8.875 1 98.94 81 VAL A N 1
ATOM 631 C CA . VAL A 1 81 ? 10.688 -13.734 -9.609 1 98.94 81 VAL A CA 1
ATOM 632 C C . VAL A 1 81 ? 10.797 -14.023 -11.109 1 98.94 81 VAL A C 1
ATOM 634 O O . VAL A 1 81 ? 9.781 -14.219 -11.781 1 98.94 81 VAL A O 1
ATOM 637 N N . LYS A 1 82 ? 11.969 -14.117 -11.586 1 98.75 82 LYS A N 1
ATOM 638 C CA . LYS A 1 82 ? 12.188 -14.383 -13.008 1 98.75 82 LYS A CA 1
ATOM 639 C C . LYS A 1 82 ? 11.648 -15.758 -13.406 1 98.75 82 LYS A C 1
ATOM 641 O O . LYS A 1 82 ? 10.945 -15.883 -14.406 1 98.75 82 LYS A O 1
ATOM 646 N N . THR A 1 83 ? 11.992 -16.734 -12.633 1 98.56 83 THR A N 1
ATOM 647 C CA . THR A 1 83 ? 11.625 -18.109 -12.922 1 98.56 83 THR A CA 1
ATOM 648 C C . THR A 1 83 ? 10.109 -18.266 -12.984 1 98.56 83 THR A C 1
ATOM 650 O O . THR A 1 83 ? 9.594 -19.047 -13.789 1 98.56 83 THR A O 1
ATOM 653 N N . GLN A 1 84 ? 9.445 -17.516 -12.172 1 98.56 84 GLN A N 1
ATOM 654 C CA . GLN A 1 84 ? 7.996 -17.656 -12.086 1 98.56 84 GLN A CA 1
ATOM 655 C C . GLN A 1 84 ? 7.289 -16.688 -13.023 1 98.56 84 GLN A C 1
ATOM 657 O O . GLN A 1 84 ? 6.07 -16.516 -12.945 1 98.56 84 GLN A O 1
ATOM 662 N N . GLY A 1 85 ? 8.062 -16.016 -13.844 1 97.81 85 GLY A N 1
ATOM 663 C CA . GLY A 1 85 ? 7.461 -15.25 -14.93 1 97.81 85 GLY A CA 1
ATOM 664 C C . GLY A 1 85 ? 7.312 -13.773 -14.602 1 97.81 85 GLY A C 1
ATOM 665 O O . GLY A 1 85 ? 6.652 -13.039 -15.336 1 97.81 85 GLY A O 1
ATOM 666 N N . GLY A 1 86 ? 7.805 -13.312 -13.5 1 98.62 86 GLY A N 1
ATOM 667 C CA . GLY A 1 86 ? 7.848 -11.883 -13.242 1 98.62 86 GLY A CA 1
ATOM 668 C C . GLY A 1 86 ? 8.758 -11.125 -14.195 1 98.62 86 GLY A C 1
ATOM 669 O O . GLY A 1 86 ? 9.758 -11.672 -14.664 1 98.62 86 GLY A O 1
ATOM 670 N N . GLU A 1 87 ? 8.367 -9.867 -14.461 1 98.5 87 GLU A N 1
ATOM 671 C CA . GLU A 1 87 ? 9.18 -8.992 -15.305 1 98.5 87 GLU A CA 1
ATOM 672 C C . GLU A 1 87 ? 10.023 -8.047 -14.461 1 98.5 87 GLU A C 1
ATOM 674 O O . GLU A 1 87 ? 9.492 -7.258 -13.68 1 98.5 87 GLU A O 1
ATOM 679 N N . ILE A 1 88 ? 11.352 -8.055 -14.648 1 98.69 88 ILE A N 1
ATOM 680 C CA . ILE A 1 88 ? 12.227 -7.129 -13.93 1 98.69 88 ILE A CA 1
ATOM 681 C C . ILE A 1 88 ? 12.172 -5.75 -14.578 1 98.69 88 ILE A C 1
ATOM 683 O O . ILE A 1 88 ? 12.516 -5.598 -15.758 1 98.69 88 ILE A O 1
ATOM 687 N N . CYS A 1 89 ? 11.664 -4.777 -13.852 1 96.88 89 CYS A N 1
ATOM 688 C CA . CYS A 1 89 ? 11.539 -3.41 -14.344 1 96.88 89 CYS A CA 1
ATOM 689 C C . CYS A 1 89 ? 12.789 -2.6 -14.023 1 96.88 89 CYS A C 1
ATOM 691 O O . CYS A 1 89 ? 13.125 -1.652 -14.742 1 96.88 89 CYS A O 1
ATOM 693 N N . LYS A 1 90 ? 13.359 -2.838 -12.898 1 98 90 LYS A N 1
ATOM 694 C CA . LYS A 1 90 ? 14.609 -2.238 -12.438 1 98 90 LYS A CA 1
ATOM 695 C C . LYS A 1 90 ? 15.531 -3.289 -11.828 1 98 90 LYS A C 1
ATOM 697 O O . LYS A 1 90 ? 15.164 -3.953 -10.859 1 98 90 LYS A O 1
ATOM 702 N N . ASP A 1 91 ? 16.609 -3.416 -12.43 1 98.31 91 ASP A N 1
ATOM 703 C CA . ASP A 1 91 ? 17.562 -4.379 -11.906 1 98.31 91 ASP A CA 1
ATOM 704 C C . ASP A 1 91 ? 18.062 -3.961 -10.523 1 98.31 91 ASP A C 1
ATOM 706 O O . ASP A 1 91 ? 17.812 -2.836 -10.078 1 98.31 91 ASP A O 1
ATOM 710 N N . ILE A 1 92 ? 18.766 -4.906 -9.867 1 98.62 92 ILE A N 1
ATOM 711 C CA . ILE A 1 92 ? 19.266 -4.613 -8.523 1 98.62 92 ILE A CA 1
ATOM 712 C C . ILE A 1 92 ? 20.156 -3.365 -8.562 1 98.62 92 ILE A C 1
ATOM 714 O O . ILE A 1 92 ? 21 -3.229 -9.445 1 98.62 92 ILE A O 1
ATOM 718 N N . PHE A 1 93 ? 19.859 -2.502 -7.754 1 98.5 93 PHE A N 1
ATOM 719 C CA . PHE A 1 93 ? 20.703 -1.337 -7.531 1 98.5 93 PHE A CA 1
ATOM 720 C C . PHE A 1 93 ? 20.891 -1.074 -6.043 1 98.5 93 PHE A C 1
ATOM 722 O O . PHE A 1 93 ? 20.094 -1.538 -5.223 1 98.5 93 PHE A O 1
ATOM 729 N N . SER A 1 94 ? 21.891 -0.313 -5.723 1 97.81 94 SER A N 1
ATOM 730 C CA . SER A 1 94 ? 22.188 -0.026 -4.324 1 97.81 94 SER A CA 1
ATOM 731 C C . SER A 1 94 ? 21.688 1.359 -3.926 1 97.81 94 SER A C 1
ATOM 733 O O . SER A 1 94 ? 21.578 2.252 -4.77 1 97.81 94 SER A O 1
ATOM 735 N N . PHE A 1 95 ? 21.375 1.546 -2.748 1 95.44 95 PHE A N 1
ATOM 736 C CA . PHE A 1 95 ? 21.062 2.812 -2.094 1 95.44 95 PHE A CA 1
ATOM 737 C C . PHE A 1 95 ? 21.531 2.797 -0.642 1 95.44 95 PHE A C 1
ATOM 739 O O . PHE A 1 95 ? 21.859 1.739 -0.1 1 95.44 95 PHE A O 1
ATOM 746 N N . PRO A 1 96 ? 21.688 3.953 -0.071 1 93.56 96 PRO A N 1
ATOM 747 C CA . PRO A 1 96 ? 22.109 3.947 1.33 1 93.56 96 PRO A CA 1
ATOM 748 C C . PRO A 1 96 ? 21.219 3.076 2.213 1 93.56 96 PRO A C 1
ATOM 750 O O . PRO A 1 96 ? 20.047 3.383 2.4 1 93.56 96 PRO A O 1
ATOM 753 N N . GLY A 1 97 ? 21.781 1.981 2.664 1 94.25 97 GLY A N 1
ATOM 754 C CA . GLY A 1 97 ? 21.047 1.14 3.594 1 94.25 97 GLY A CA 1
ATOM 755 C C . GLY A 1 97 ? 20.656 -0.201 3.002 1 94.25 97 GLY A C 1
ATOM 756 O O . GLY A 1 97 ? 20.125 -1.067 3.705 1 94.25 97 GLY A O 1
ATOM 757 N N . GLY A 1 98 ? 20.891 -0.268 1.638 1 97.5 98 GLY A N 1
ATOM 758 C CA . GLY A 1 98 ? 20.547 -1.58 1.118 1 97.5 98 GLY A CA 1
ATOM 759 C C . GLY A 1 98 ? 20.547 -1.644 -0.398 1 97.5 98 GLY A C 1
ATOM 760 O O . GLY A 1 98 ? 21.203 -0.826 -1.054 1 97.5 98 GLY A O 1
ATOM 761 N N . ARG A 1 99 ? 19.984 -2.697 -0.922 1 98.69 99 ARG A N 1
ATOM 762 C CA . ARG A 1 99 ? 19.781 -2.953 -2.346 1 98.69 99 ARG A CA 1
ATOM 763 C C . ARG A 1 99 ? 18.359 -3.381 -2.635 1 98.69 99 ARG A C 1
ATOM 765 O O . ARG A 1 99 ? 17.688 -3.951 -1.771 1 98.69 99 ARG A O 1
ATOM 772 N N . ARG A 1 100 ? 18 -3.125 -3.898 1 98.81 100 ARG A N 1
ATOM 773 C CA . ARG A 1 100 ? 16.641 -3.543 -4.246 1 98.81 100 ARG A CA 1
ATOM 774 C C . ARG A 1 100 ? 16.5 -3.727 -5.754 1 98.81 100 ARG A C 1
ATOM 776 O O . ARG A 1 100 ? 17.375 -3.324 -6.52 1 98.81 100 ARG A O 1
ATOM 783 N N . PHE A 1 101 ? 15.461 -4.309 -6.18 1 98.88 101 PHE A N 1
ATOM 784 C CA . PHE A 1 101 ? 15.008 -4.375 -7.562 1 98.88 101 PHE A CA 1
ATOM 785 C C . PHE A 1 101 ? 13.492 -4.199 -7.645 1 98.88 101 PHE A C 1
ATOM 787 O O . PHE A 1 101 ? 12.805 -4.254 -6.625 1 98.88 101 PHE A O 1
ATOM 794 N N . HIS A 1 102 ? 13.016 -3.863 -8.773 1 98.88 102 HIS A N 1
ATOM 795 C CA . HIS A 1 102 ? 11.586 -3.758 -9.031 1 98.88 102 HIS A CA 1
ATOM 796 C C . HIS A 1 102 ? 11.141 -4.773 -10.07 1 98.88 102 HIS A C 1
ATOM 798 O O . HIS A 1 102 ? 11.898 -5.117 -10.977 1 98.88 102 HIS A O 1
ATOM 804 N N . PHE A 1 103 ? 9.945 -5.172 -9.93 1 98.88 103 PHE A N 1
ATOM 805 C CA . PHE A 1 103 ? 9.406 -6.133 -10.883 1 98.88 103 PHE A CA 1
ATOM 806 C C . PHE A 1 103 ? 7.91 -5.91 -11.086 1 98.88 103 PHE A C 1
ATOM 808 O O . PHE A 1 103 ? 7.266 -5.215 -10.297 1 98.88 103 PHE A O 1
ATOM 815 N N . ARG A 1 104 ? 7.344 -6.504 -12.125 1 98.81 104 ARG A N 1
ATOM 816 C CA . ARG A 1 104 ? 5.91 -6.594 -12.383 1 98.81 104 ARG A CA 1
ATOM 817 C C . ARG A 1 104 ? 5.422 -8.031 -12.258 1 98.81 104 ARG A C 1
ATOM 819 O O . ARG A 1 104 ? 6.035 -8.953 -12.805 1 98.81 104 ARG A O 1
ATOM 826 N N . CYS A 1 105 ? 4.414 -8.172 -11.547 1 98.81 105 CYS A N 1
ATOM 827 C CA . CYS A 1 105 ? 3.787 -9.484 -11.414 1 98.81 105 CYS A CA 1
ATOM 828 C C . CYS A 1 105 ? 2.951 -9.812 -12.648 1 98.81 105 CYS A C 1
ATOM 830 O O . CYS A 1 105 ? 2.857 -9 -13.57 1 98.81 105 CYS A O 1
ATOM 832 N N . PRO A 1 106 ? 2.326 -10.953 -12.742 1 98.56 106 PRO A N 1
ATOM 833 C CA . PRO A 1 106 ? 1.547 -11.352 -13.914 1 98.56 106 PRO A CA 1
ATOM 834 C C . PRO A 1 106 ? 0.432 -10.359 -14.242 1 98.56 106 PRO A C 1
ATOM 836 O O . PRO A 1 106 ? 0.004 -10.266 -15.398 1 98.56 106 PRO A O 1
ATOM 839 N N . SER A 1 107 ? -0.111 -9.641 -13.297 1 98.56 107 SER A N 1
ATOM 840 C CA . SER A 1 107 ? -1.15 -8.641 -13.508 1 98.56 107 SER A CA 1
ATOM 841 C C . SER A 1 107 ? -0.549 -7.293 -13.898 1 98.56 107 SER A C 1
ATOM 843 O O . SER A 1 107 ? -1.253 -6.285 -13.938 1 98.56 107 SER A O 1
ATOM 845 N N . GLN A 1 108 ? 0.708 -7.219 -14.016 1 98.12 108 GLN A N 1
ATOM 846 C CA . GLN A 1 108 ? 1.44 -6.035 -14.453 1 98.12 108 GLN A CA 1
ATOM 847 C C . GLN A 1 108 ? 1.487 -4.977 -13.352 1 98.12 108 GLN A C 1
ATOM 849 O O . GLN A 1 108 ? 1.653 -3.789 -13.633 1 98.12 108 GLN A O 1
ATOM 854 N N . ASN A 1 109 ? 1.246 -5.406 -12.133 1 98.69 109 ASN A N 1
ATOM 855 C CA . ASN A 1 109 ? 1.465 -4.535 -10.984 1 98.69 109 ASN A CA 1
ATOM 856 C C . ASN A 1 109 ? 2.945 -4.441 -10.625 1 98.69 109 ASN A C 1
ATOM 858 O O . ASN A 1 109 ? 3.65 -5.453 -10.609 1 98.69 109 ASN A O 1
ATOM 862 N N . GLU A 1 110 ? 3.365 -3.281 -10.266 1 98.81 110 GLU A N 1
ATOM 863 C CA . GLU A 1 110 ? 4.773 -3.07 -9.938 1 98.81 110 GLU A CA 1
ATOM 864 C C . GLU A 1 110 ? 5.012 -3.184 -8.438 1 98.81 110 GLU A C 1
ATOM 866 O O . GLU A 1 110 ? 4.293 -2.572 -7.641 1 98.81 110 GLU A O 1
ATOM 871 N N . TYR A 1 111 ? 6.008 -3.994 -8.031 1 98.94 111 TYR A N 1
ATOM 872 C CA . TYR A 1 111 ? 6.492 -4.172 -6.672 1 98.94 111 TYR A CA 1
ATOM 873 C C . TYR A 1 111 ? 8 -3.98 -6.598 1 98.94 111 TYR A C 1
ATOM 875 O O . TYR A 1 111 ? 8.672 -3.906 -7.629 1 98.94 111 TYR A O 1
ATOM 883 N N . ALA A 1 112 ? 8.469 -3.838 -5.41 1 98.88 112 ALA A N 1
ATOM 884 C CA . ALA A 1 112 ? 9.914 -3.865 -5.18 1 98.88 112 ALA A CA 1
ATOM 885 C C . ALA A 1 112 ? 10.273 -4.891 -4.109 1 98.88 112 ALA A C 1
ATOM 887 O O . ALA A 1 112 ? 9.461 -5.219 -3.248 1 98.88 112 ALA A O 1
ATOM 888 N N . VAL A 1 113 ? 11.445 -5.418 -4.195 1 98.94 113 VAL A N 1
ATOM 889 C CA . VAL A 1 113 ? 12.047 -6.273 -3.178 1 98.94 113 VAL A CA 1
ATOM 890 C C . VAL A 1 113 ? 13.375 -5.676 -2.719 1 98.94 113 VAL A C 1
ATOM 892 O O . VAL A 1 113 ? 14.188 -5.25 -3.541 1 98.94 113 VAL A O 1
ATOM 895 N N . TRP A 1 114 ? 13.547 -5.629 -1.385 1 98.75 114 TRP A N 1
ATOM 896 C CA . TRP A 1 114 ? 14.781 -5.02 -0.91 1 98.75 114 TRP A CA 1
ATOM 897 C C . TRP A 1 114 ? 15.445 -5.891 0.154 1 98.75 114 TRP A C 1
ATOM 899 O O . TRP A 1 114 ? 14.805 -6.781 0.721 1 98.75 114 TRP A O 1
ATOM 909 N N . SER A 1 115 ? 16.688 -5.703 0.29 1 98.5 115 SER A N 1
ATOM 910 C CA . SER A 1 115 ? 17.516 -6.316 1.333 1 98.5 115 SER A CA 1
ATOM 911 C C . SER A 1 115 ? 18.5 -5.316 1.915 1 98.5 115 SER A C 1
ATOM 913 O O . SER A 1 115 ? 18.875 -4.348 1.25 1 98.5 115 SER A O 1
ATOM 915 N N . GLU A 1 116 ? 18.828 -5.512 3.221 1 95.38 116 GLU A N 1
ATOM 916 C CA . GLU A 1 116 ? 19.875 -4.719 3.838 1 95.38 116 GLU A CA 1
ATOM 917 C C . GLU A 1 116 ? 21.25 -5.133 3.322 1 95.38 116 GLU A C 1
ATOM 919 O O . GLU A 1 116 ? 21.469 -6.297 2.967 1 95.38 116 GLU A O 1
ATOM 924 N N . MET B 1 1 ? 12.938 -6.441 13.383 1 72.44 1 MET B N 1
ATOM 925 C CA . MET B 1 1 ? 13.555 -6.801 12.109 1 72.44 1 MET B CA 1
ATOM 926 C C . MET B 1 1 ? 12.492 -7.16 11.078 1 72.44 1 MET B C 1
ATOM 928 O O . MET B 1 1 ? 11.484 -7.785 11.406 1 72.44 1 MET B O 1
ATOM 932 N N . ALA B 1 2 ? 12.672 -6.727 9.828 1 90.44 2 ALA B N 1
ATOM 933 C CA . ALA B 1 2 ? 11.734 -7.07 8.766 1 90.44 2 ALA B CA 1
ATOM 934 C C . ALA B 1 2 ? 11.719 -8.578 8.508 1 90.44 2 ALA B C 1
ATOM 936 O O . ALA B 1 2 ? 12.758 -9.234 8.586 1 90.44 2 ALA B O 1
ATOM 937 N N . LEU B 1 3 ? 10.547 -9.109 8.25 1 96 3 LEU B N 1
ATOM 938 C CA . LEU B 1 3 ? 10.391 -10.539 8.023 1 96 3 LEU B CA 1
ATOM 939 C C . LEU B 1 3 ? 10.555 -10.883 6.547 1 96 3 LEU B C 1
ATOM 941 O O . LEU B 1 3 ? 10.016 -10.18 5.684 1 96 3 LEU B O 1
ATOM 945 N N . HIS B 1 4 ? 11.234 -11.953 6.266 1 98.56 4 HIS B N 1
ATOM 946 C CA . HIS B 1 4 ? 11.516 -12.43 4.918 1 98.56 4 HIS B CA 1
ATOM 947 C C . HIS B 1 4 ? 10.234 -12.602 4.113 1 98.56 4 HIS B C 1
ATOM 949 O O . HIS B 1 4 ? 9.289 -13.234 4.582 1 98.56 4 HIS B O 1
ATOM 955 N N . HIS B 1 5 ? 10.188 -11.906 2.871 1 98.81 5 HIS B N 1
ATOM 956 C CA . HIS B 1 5 ? 9.156 -12.07 1.854 1 98.81 5 HIS B CA 1
ATOM 957 C C . HIS B 1 5 ? 7.809 -11.555 2.35 1 98.81 5 HIS B C 1
ATOM 959 O O . HIS B 1 5 ? 6.77 -12.133 2.027 1 98.81 5 HIS B O 1
ATOM 965 N N . ARG B 1 6 ? 7.809 -10.531 3.223 1 98.75 6 ARG B N 1
ATOM 966 C CA . ARG B 1 6 ? 6.633 -9.797 3.686 1 98.75 6 ARG B CA 1
ATOM 967 C C . ARG B 1 6 ? 6.699 -8.336 3.264 1 98.75 6 ARG B C 1
ATOM 969 O O . ARG B 1 6 ? 7.773 -7.73 3.256 1 98.75 6 ARG B O 1
ATOM 976 N N . ILE B 1 7 ? 5.598 -7.801 2.908 1 98.75 7 ILE B N 1
ATOM 977 C CA . ILE B 1 7 ? 5.547 -6.359 2.689 1 98.75 7 ILE B CA 1
ATOM 978 C C . ILE B 1 7 ? 5.922 -5.629 3.977 1 98.75 7 ILE B C 1
ATOM 980 O O . ILE B 1 7 ? 5.355 -5.898 5.039 1 98.75 7 ILE B O 1
ATOM 984 N N . ASN B 1 8 ? 6.844 -4.711 3.875 1 97.94 8 ASN B N 1
ATOM 985 C CA . ASN B 1 8 ? 7.211 -4.062 5.129 1 97.94 8 ASN B CA 1
ATOM 986 C C . ASN B 1 8 ? 7.395 -2.561 4.949 1 97.94 8 ASN B C 1
ATOM 988 O O . ASN B 1 8 ? 7.715 -1.851 5.906 1 97.94 8 ASN B O 1
ATOM 992 N N . TYR B 1 9 ? 7.238 -2.117 3.691 1 98.56 9 TYR B N 1
ATOM 993 C CA . TYR B 1 9 ? 7.473 -0.699 3.445 1 98.56 9 TYR B CA 1
ATOM 994 C C . TYR B 1 9 ? 6.574 -0.184 2.326 1 98.56 9 TYR B C 1
ATOM 996 O O . TYR B 1 9 ? 6.363 -0.872 1.324 1 98.56 9 TYR B O 1
ATOM 1004 N N . LEU B 1 10 ? 6.023 1.017 2.459 1 98.75 10 LEU B N 1
ATOM 1005 C CA . LEU B 1 10 ? 5.238 1.688 1.428 1 98.75 10 LEU B CA 1
ATOM 1006 C C . LEU B 1 10 ? 5.91 2.984 0.991 1 98.75 10 LEU B C 1
ATOM 1008 O O . LEU B 1 10 ? 6.262 3.818 1.828 1 98.75 10 LEU B O 1
ATOM 1012 N N . GLU B 1 11 ? 6.102 3.154 -0.283 1 98.69 11 GLU B N 1
ATOM 1013 C CA . GLU B 1 11 ? 6.523 4.426 -0.864 1 98.69 11 GLU B CA 1
ATOM 1014 C C . GLU B 1 11 ? 5.348 5.148 -1.521 1 98.69 11 GLU B C 1
ATOM 1016 O O . GLU B 1 11 ? 4.754 4.637 -2.471 1 98.69 11 GLU B O 1
ATOM 1021 N N . LEU B 1 12 ? 5.051 6.305 -1.082 1 98.81 12 LEU B N 1
ATOM 1022 C CA . LEU B 1 12 ? 3.846 7.012 -1.51 1 98.81 12 LEU B CA 1
ATOM 1023 C C . LEU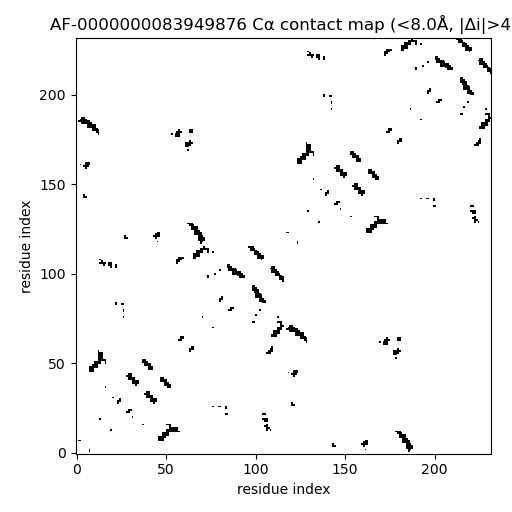 B 1 12 ? 4.195 8.375 -2.102 1 98.81 12 LEU B C 1
ATOM 1025 O O . LEU B 1 12 ? 4.953 9.141 -1.503 1 98.81 12 LEU B O 1
ATOM 1029 N N . PRO B 1 13 ? 3.607 8.688 -3.24 1 98.75 13 PRO B N 1
ATOM 1030 C CA . PRO B 1 13 ? 3.795 10.039 -3.771 1 98.75 13 PRO B CA 1
ATOM 1031 C C . PRO B 1 13 ? 2.969 11.086 -3.027 1 98.75 13 PRO B C 1
ATOM 1033 O O . PRO B 1 13 ? 1.882 10.781 -2.531 1 98.75 13 PRO B O 1
ATOM 1036 N N . ALA B 1 14 ? 3.447 12.242 -2.977 1 98.62 14 ALA B N 1
ATOM 1037 C CA . ALA B 1 14 ? 2.717 13.375 -2.416 1 98.62 14 ALA B CA 1
ATOM 1038 C C . ALA B 1 14 ? 2.984 14.648 -3.213 1 98.62 14 ALA B C 1
ATOM 1040 O O . ALA B 1 14 ? 4.129 15.094 -3.322 1 98.62 14 ALA B O 1
ATOM 1041 N N . ARG B 1 15 ? 1.997 15.258 -3.779 1 98.19 15 ARG B N 1
ATOM 1042 C CA . ARG B 1 15 ? 2.084 16.516 -4.516 1 98.19 15 ARG B CA 1
ATOM 1043 C C . ARG B 1 15 ? 2.357 17.688 -3.572 1 98.19 15 ARG B C 1
ATOM 1045 O O . ARG B 1 15 ? 3.117 18.594 -3.908 1 98.19 15 ARG B O 1
ATOM 1052 N N . GLU B 1 16 ? 1.669 17.672 -2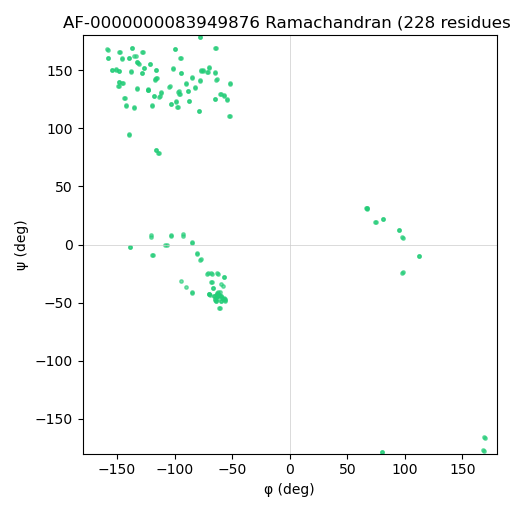.457 1 98.25 16 GLU B N 1
ATOM 1053 C CA . GLU B 1 16 ? 1.795 18.672 -1.399 1 98.25 16 GLU B CA 1
ATOM 1054 C C . GLU B 1 16 ? 2.357 18.047 -0.122 1 98.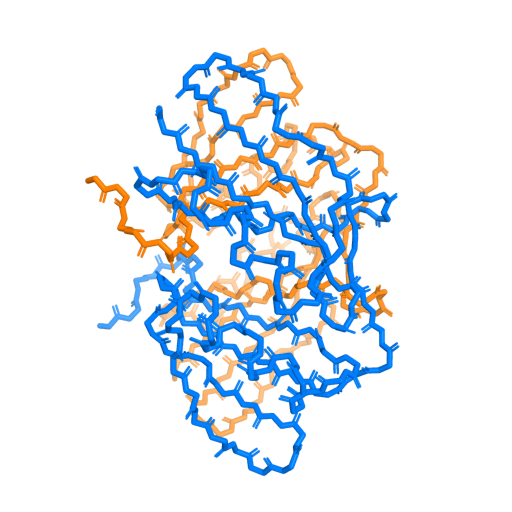25 16 GLU B C 1
ATOM 1056 O O . GLU B 1 16 ? 1.632 17.859 0.856 1 98.25 16 GLU B O 1
ATOM 1061 N N . LEU B 1 17 ? 3.662 17.859 -0.134 1 98.62 17 LEU B N 1
ATOM 1062 C CA . LEU B 1 17 ? 4.309 17.031 0.881 1 98.62 17 LEU B CA 1
ATOM 1063 C C . LEU B 1 17 ? 4.062 17.594 2.277 1 98.62 17 LEU B C 1
ATOM 1065 O O . LEU B 1 17 ? 3.6 16.875 3.166 1 98.62 17 LEU B O 1
ATOM 1069 N N . GLU B 1 18 ? 4.277 18.922 2.475 1 98.56 18 GLU B N 1
ATOM 1070 C CA . GLU B 1 18 ? 4.129 19.531 3.789 1 98.56 18 GLU B CA 1
ATOM 1071 C C . GLU B 1 18 ? 2.682 19.484 4.266 1 98.56 18 GLU B C 1
ATOM 1073 O O . GLU B 1 18 ? 2.41 19.141 5.418 1 98.56 18 GLU B O 1
ATOM 1078 N N . ALA B 1 19 ? 1.775 19.797 3.41 1 98.81 19 ALA B N 1
ATOM 1079 C CA . ALA B 1 19 ? 0.357 19.781 3.758 1 98.81 19 ALA B CA 1
ATOM 1080 C C . ALA B 1 19 ? -0.119 18.359 4.047 1 98.81 19 ALA B C 1
ATOM 1082 O O . ALA B 1 19 ? -0.961 18.156 4.926 1 98.81 19 ALA B O 1
ATOM 1083 N N . THR B 1 20 ? 0.395 17.422 3.291 1 98.81 20 THR B N 1
ATOM 1084 C CA . THR B 1 20 ? 0.033 16.031 3.486 1 98.81 20 THR B CA 1
ATOM 1085 C C . THR B 1 20 ? 0.506 15.531 4.852 1 98.81 20 THR B C 1
ATOM 1087 O O . THR B 1 20 ? -0.258 14.906 5.59 1 98.81 20 THR B O 1
ATOM 1090 N N . LYS B 1 21 ? 1.761 15.805 5.191 1 98.81 21 LYS B N 1
ATOM 1091 C CA . LYS B 1 21 ? 2.279 15.43 6.504 1 98.81 21 LYS B CA 1
ATOM 1092 C C . LYS B 1 21 ? 1.433 16.031 7.621 1 98.81 21 LYS B C 1
ATOM 1094 O O . LYS B 1 21 ? 1.053 15.336 8.562 1 98.81 21 LYS B O 1
ATOM 1099 N N . ALA B 1 22 ? 1.139 17.297 7.488 1 98.81 22 ALA B N 1
ATOM 1100 C CA . ALA B 1 22 ? 0.352 18 8.5 1 98.81 22 ALA B CA 1
ATOM 1101 C C . ALA B 1 22 ? -1.032 17.375 8.648 1 98.81 22 ALA B C 1
ATOM 1103 O O . ALA B 1 22 ? -1.535 17.219 9.766 1 98.81 22 ALA B O 1
ATOM 1104 N N . PHE B 1 23 ? -1.582 17.031 7.547 1 98.94 23 PHE B N 1
ATOM 1105 C CA . PHE B 1 23 ? -2.9 16.406 7.516 1 98.94 23 PHE B CA 1
ATOM 1106 C C . PHE B 1 23 ? -2.895 15.086 8.273 1 98.94 23 PHE B C 1
ATOM 1108 O O . PHE B 1 23 ? -3.715 14.875 9.172 1 98.94 23 PHE B O 1
ATOM 1115 N N . PHE B 1 24 ? -2.01 14.141 7.945 1 98.94 24 PHE B N 1
ATOM 1116 C CA . PHE B 1 24 ? -1.989 12.812 8.547 1 98.94 24 PHE B CA 1
ATOM 1117 C C . PHE B 1 24 ? -1.588 12.898 10.016 1 98.94 24 PHE B C 1
ATOM 1119 O O . PHE B 1 24 ? -2.051 12.102 10.836 1 98.94 24 PHE B O 1
ATOM 1126 N N . GLN B 1 25 ? -0.707 13.891 10.352 1 98.88 25 GLN B N 1
ATOM 1127 C CA . GLN B 1 25 ? -0.386 14.102 11.758 1 98.88 25 GLN B CA 1
ATOM 1128 C C . GLN B 1 25 ? -1.619 14.547 12.547 1 98.88 25 GLN B C 1
ATOM 1130 O O . GLN B 1 25 ? -1.91 14 13.609 1 98.88 25 GLN B O 1
ATOM 1135 N N . ALA B 1 26 ? -2.354 15.469 12.016 1 98.88 26 ALA B N 1
ATOM 1136 C CA . ALA B 1 26 ? -3.512 16.031 12.695 1 98.88 26 ALA B CA 1
ATOM 1137 C C . ALA B 1 26 ? -4.648 15.023 12.789 1 98.88 26 ALA B C 1
ATOM 1139 O O . ALA B 1 26 ? -5.293 14.898 13.836 1 98.88 26 ALA B O 1
ATOM 1140 N N . VAL B 1 27 ? -4.922 14.297 11.758 1 98.88 27 VAL B N 1
ATOM 1141 C CA . VAL B 1 27 ? -6.102 13.445 11.672 1 98.88 27 VAL B CA 1
ATOM 1142 C C . VAL B 1 27 ? -5.809 12.094 12.32 1 98.88 27 VAL B C 1
ATOM 1144 O O . VAL B 1 27 ? -6.66 11.531 13.016 1 98.88 27 VAL B O 1
ATOM 1147 N N . PHE B 1 28 ? -4.586 11.547 12.07 1 98.88 28 PHE B N 1
ATOM 1148 C CA . PHE B 1 28 ? -4.352 10.148 12.414 1 98.88 28 PHE B CA 1
ATOM 1149 C C . PHE B 1 28 ? -3.225 10.023 13.43 1 98.88 28 PHE B C 1
ATOM 1151 O O . PHE B 1 28 ? -2.934 8.93 13.914 1 98.88 28 PHE B O 1
ATOM 1158 N N . GLY B 1 29 ? -2.543 11.094 13.695 1 98.81 29 GLY B N 1
ATOM 1159 C CA . GLY B 1 29 ? -1.514 11.078 14.727 1 98.81 29 GLY B CA 1
ATOM 1160 C C . GLY B 1 29 ? -0.201 10.484 14.242 1 98.81 29 GLY B C 1
ATOM 1161 O O . GLY B 1 29 ? 0.601 10.008 15.047 1 98.81 29 GLY B O 1
ATOM 1162 N N . TRP B 1 30 ? 0.027 10.477 12.969 1 98.88 30 TRP B N 1
ATOM 1163 C CA . TRP B 1 30 ? 1.288 9.961 12.445 1 98.88 30 TRP B CA 1
ATOM 1164 C C . TRP B 1 30 ? 2.438 10.914 12.766 1 98.88 30 TRP B C 1
ATOM 1166 O O . TRP B 1 30 ? 2.229 12.117 12.93 1 98.88 30 TRP B O 1
ATOM 1176 N N . GLY B 1 31 ? 3.6 10.336 12.945 1 98.75 31 GLY B N 1
ATOM 1177 C CA . GLY B 1 31 ? 4.824 11.109 13.023 1 98.75 31 GLY B CA 1
ATOM 1178 C C . GLY B 1 31 ? 5.605 11.133 11.727 1 98.75 31 GLY B C 1
ATOM 1179 O O . GLY B 1 31 ? 5.332 10.336 10.82 1 98.75 31 GLY B O 1
ATOM 1180 N N . PHE B 1 32 ? 6.633 12.062 11.688 1 98.75 32 PHE B N 1
ATOM 1181 C CA . PHE B 1 32 ? 7.395 12.18 10.453 1 98.75 32 PHE B CA 1
ATOM 1182 C C . PHE B 1 32 ? 8.859 12.5 10.742 1 98.75 32 PHE B C 1
ATOM 1184 O O . PHE B 1 32 ? 9.156 13.281 11.648 1 98.75 32 PHE B O 1
ATOM 1191 N N . VAL B 1 33 ? 9.68 11.859 10.008 1 98.75 33 VAL B N 1
ATOM 1192 C CA . VAL B 1 33 ? 11.117 12.133 9.984 1 98.75 33 VAL B CA 1
ATOM 1193 C C . VAL B 1 33 ? 11.539 12.539 8.578 1 98.75 33 VAL B C 1
ATOM 1195 O O . VAL B 1 33 ? 11.508 11.719 7.656 1 98.75 33 VAL B O 1
ATOM 1198 N N . ASP B 1 34 ? 12.039 13.711 8.469 1 98.25 34 ASP B N 1
ATOM 1199 C CA . ASP B 1 34 ? 12.359 14.258 7.152 1 98.25 34 ASP B CA 1
ATOM 1200 C C . ASP B 1 34 ? 13.773 13.875 6.727 1 98.25 34 ASP B C 1
ATOM 1202 O O . ASP B 1 34 ? 14.703 13.898 7.539 1 98.25 34 ASP B O 1
ATOM 1206 N N . TYR B 1 35 ? 13.867 13.414 5.527 1 97.31 35 TYR B N 1
ATOM 1207 C CA . TYR B 1 35 ? 15.156 13.203 4.871 1 97.31 35 TYR B CA 1
ATOM 1208 C C . TYR B 1 35 ? 15.297 14.102 3.65 1 97.31 35 TYR B C 1
ATOM 1210 O O . TYR B 1 35 ? 15.086 13.664 2.516 1 97.31 35 TYR B O 1
ATOM 1218 N N . GLY B 1 36 ? 15.688 15.383 3.963 1 97.25 36 GLY B N 1
ATOM 1219 C CA . GLY B 1 36 ? 15.688 16.391 2.922 1 97.25 36 GLY B CA 1
ATOM 1220 C C . GLY B 1 36 ? 14.312 16.969 2.654 1 97.25 36 GLY B C 1
ATOM 1221 O O . GLY B 1 36 ? 13.344 16.641 3.336 1 97.25 36 GLY B O 1
ATOM 1222 N N . PRO B 1 37 ? 14.234 17.891 1.685 1 97.75 37 PRO B N 1
ATOM 1223 C CA . PRO B 1 37 ? 12.984 18.609 1.434 1 97.75 37 PRO B CA 1
ATOM 1224 C C . PRO B 1 37 ? 11.961 17.766 0.673 1 97.75 37 PRO B C 1
ATOM 1226 O O . PRO B 1 37 ? 10.781 18.125 0.607 1 97.75 37 PRO B O 1
ATOM 1229 N N . ASP B 1 38 ? 12.352 16.625 0.097 1 98.38 38 ASP B N 1
ATOM 1230 C CA . ASP B 1 38 ? 11.469 15.961 -0.855 1 98.38 38 ASP B CA 1
ATOM 1231 C C . ASP B 1 38 ? 11.109 14.547 -0.387 1 98.38 38 ASP B C 1
ATOM 1233 O O . ASP B 1 38 ? 10.516 13.773 -1.138 1 98.38 38 ASP B O 1
ATOM 1237 N N . TYR B 1 39 ? 11.492 14.188 0.789 1 98.31 39 TYR B N 1
ATOM 1238 C CA . TYR B 1 39 ? 11.188 12.852 1.289 1 98.31 39 TYR B CA 1
ATOM 1239 C C . TYR B 1 39 ? 10.992 12.867 2.799 1 98.31 39 TYR B C 1
ATOM 1241 O O . TYR B 1 39 ? 11.781 13.477 3.529 1 98.31 39 TYR B O 1
ATOM 1249 N N . SER B 1 40 ? 9.992 12.188 3.291 1 98.81 40 SER B N 1
ATOM 1250 C CA . SER B 1 40 ? 9.695 12.086 4.715 1 98.81 40 SER B CA 1
ATOM 1251 C C . SER B 1 40 ? 9.172 10.703 5.074 1 98.81 40 SER B C 1
ATOM 1253 O O . SER B 1 40 ? 8.25 10.195 4.441 1 98.81 40 SER B O 1
ATOM 1255 N N . CYS B 1 41 ? 9.797 10.062 6.043 1 98.62 41 CYS B N 1
ATOM 1256 C CA . CYS B 1 41 ? 9.289 8.797 6.559 1 98.62 41 CYS B CA 1
ATOM 1257 C C . CYS B 1 41 ? 8.188 9.031 7.586 1 98.62 41 CYS B C 1
ATOM 1259 O O . CYS B 1 41 ? 8.281 9.945 8.406 1 98.62 41 CYS B O 1
ATOM 1261 N N . PHE B 1 42 ? 7.141 8.266 7.449 1 98.56 42 PHE B N 1
ATOM 1262 C CA . PHE B 1 42 ? 6.129 8.367 8.492 1 98.56 42 PHE B CA 1
ATOM 1263 C C . PHE B 1 42 ? 6.344 7.305 9.562 1 98.56 42 PHE B C 1
ATOM 1265 O O . PHE B 1 42 ? 6.883 6.234 9.281 1 98.56 42 PHE B O 1
ATOM 1272 N N . THR B 1 43 ? 5.984 7.672 10.773 1 98.06 43 THR B N 1
ATOM 1273 C CA . THR B 1 43 ? 6.008 6.773 11.922 1 98.06 43 THR B CA 1
ATOM 1274 C C . THR B 1 43 ? 4.621 6.656 12.547 1 98.06 43 THR B C 1
ATOM 1276 O O . THR B 1 43 ? 3.754 7.496 12.305 1 98.06 43 THR B O 1
ATOM 1279 N N . GLN B 1 44 ? 4.402 5.539 13.219 1 97.69 44 GLN B N 1
ATOM 1280 C CA . GLN B 1 44 ? 3.137 5.289 13.906 1 97.69 44 GLN B CA 1
ATOM 1281 C C . GLN B 1 44 ? 1.993 5.133 12.906 1 97.69 44 GLN B C 1
ATOM 1283 O O . GLN B 1 44 ? 0.86 5.527 13.188 1 97.69 44 GLN B O 1
ATOM 1288 N N . ALA B 1 45 ? 2.324 4.625 11.797 1 98.19 45 ALA B N 1
ATOM 1289 C CA . ALA B 1 45 ? 1.317 4.531 10.742 1 98.19 45 ALA B CA 1
ATOM 1290 C C . ALA B 1 45 ? 0.878 3.086 10.531 1 98.19 45 ALA B C 1
ATOM 1292 O O . ALA B 1 45 ? 0.027 2.807 9.68 1 98.19 45 ALA B O 1
ATOM 1293 N N . GLY B 1 46 ? 1.414 2.105 11.266 1 97.69 46 GLY B N 1
ATOM 1294 C CA . GLY B 1 46 ? 1.047 0.701 11.164 1 97.69 46 GLY B CA 1
ATOM 1295 C C . GLY B 1 46 ? 1.999 -0.105 10.297 1 97.69 46 GLY B C 1
ATOM 1296 O O . GLY B 1 46 ? 2.088 -1.327 10.438 1 97.69 46 GLY B O 1
ATOM 1297 N N . ILE B 1 47 ? 2.66 0.511 9.422 1 97.5 47 ILE B N 1
ATOM 1298 C CA . ILE B 1 47 ? 3.676 -0.037 8.523 1 97.5 47 ILE B CA 1
ATOM 1299 C C . ILE B 1 47 ? 4.727 1.029 8.227 1 97.5 47 ILE B C 1
ATOM 1301 O O . ILE B 1 47 ? 4.426 2.225 8.234 1 97.5 47 ILE B O 1
ATOM 1305 N N . ASP B 1 48 ? 5.953 0.605 8 1 97.88 48 ASP B N 1
ATOM 1306 C CA . ASP B 1 48 ? 6.996 1.562 7.637 1 97.88 48 ASP B CA 1
ATOM 1307 C C . ASP B 1 48 ? 6.77 2.109 6.23 1 97.88 48 ASP B C 1
ATOM 1309 O O . ASP B 1 48 ? 6.156 1.445 5.391 1 97.88 48 ASP B O 1
ATOM 1313 N N . GLY B 1 49 ? 7.219 3.277 5.98 1 98.38 49 GLY B N 1
ATOM 1314 C CA . GLY B 1 49 ? 7.066 3.898 4.676 1 98.38 49 GLY B CA 1
ATOM 1315 C C . GLY B 1 49 ? 7.41 5.375 4.672 1 98.38 49 GLY B C 1
ATOM 1316 O O . GLY B 1 49 ? 7.91 5.902 5.668 1 98.38 49 GLY B O 1
ATOM 1317 N N . GLY B 1 50 ? 7.215 5.938 3.523 1 98.69 50 GLY B N 1
ATOM 1318 C CA . GLY B 1 50 ? 7.48 7.363 3.398 1 98.69 50 GLY B CA 1
ATOM 1319 C C . GLY B 1 50 ? 6.742 8.008 2.238 1 98.69 50 GLY B C 1
ATOM 1320 O O . GLY B 1 50 ? 6.215 7.312 1.368 1 98.69 50 GLY B O 1
ATOM 1321 N N . PHE B 1 51 ? 6.641 9.336 2.348 1 98.88 51 PHE B N 1
ATOM 1322 C CA . PHE B 1 51 ? 6.164 10.188 1.264 1 98.88 51 PHE B CA 1
ATOM 1323 C C . PHE B 1 51 ? 7.336 10.773 0.486 1 98.88 51 PHE B C 1
ATOM 1325 O O . PHE B 1 51 ? 8.305 11.25 1.08 1 98.88 51 PHE B O 1
ATOM 1332 N N . PHE B 1 52 ? 7.258 10.688 -0.772 1 98.62 52 PHE B N 1
ATOM 1333 C CA . PHE B 1 52 ? 8.195 11.43 -1.608 1 98.62 52 PHE B CA 1
ATOM 1334 C C . PHE B 1 52 ? 7.465 12.469 -2.449 1 98.62 52 PHE B C 1
ATOM 1336 O O . PHE B 1 52 ? 6.332 12.242 -2.877 1 98.62 52 PHE B O 1
ATOM 1343 N N . ARG B 1 53 ? 8.094 13.617 -2.648 1 98.62 53 ARG B N 1
ATOM 1344 C CA . ARG B 1 53 ? 7.496 14.688 -3.441 1 98.62 53 ARG B CA 1
ATOM 1345 C C . ARG B 1 53 ? 7.332 14.266 -4.898 1 98.62 53 ARG B C 1
ATOM 1347 O O . ARG B 1 53 ? 8.281 13.773 -5.516 1 98.62 53 ARG B O 1
ATOM 1354 N N . SER B 1 54 ? 6.172 14.375 -5.355 1 98.38 54 SER B N 1
ATOM 1355 C CA . SER B 1 54 ? 5.809 14.023 -6.723 1 98.38 54 SER B CA 1
ATOM 1356 C C . SER B 1 54 ? 4.633 14.867 -7.215 1 98.38 54 SER B C 1
ATOM 1358 O O . SER B 1 54 ? 3.791 15.281 -6.422 1 98.38 54 SER B O 1
ATOM 1360 N N . SER B 1 55 ? 4.602 15.094 -8.523 1 98.12 55 SER B N 1
ATOM 1361 C CA . SER B 1 55 ? 3.453 15.805 -9.078 1 98.12 55 SER B CA 1
ATOM 1362 C C . SER B 1 55 ? 2.262 14.875 -9.266 1 98.12 55 SER B C 1
ATOM 1364 O O . SER B 1 55 ? 1.169 15.32 -9.625 1 98.12 55 SER B O 1
ATOM 1366 N N . LEU B 1 56 ? 2.441 13.602 -9.062 1 97.5 56 LEU B N 1
ATOM 1367 C CA . LEU B 1 56 ? 1.42 12.594 -9.305 1 97.5 56 LEU B CA 1
ATOM 1368 C C . LEU B 1 56 ? 0.658 12.266 -8.023 1 97.5 56 LEU B C 1
ATOM 1370 O O . LEU B 1 56 ? 1.12 12.578 -6.93 1 97.5 56 LEU B O 1
ATOM 1374 N N . SER B 1 57 ? -0.471 11.719 -8.188 1 98 57 SER B N 1
ATOM 1375 C CA . SER B 1 57 ? -1.332 11.242 -7.113 1 98 57 SER B CA 1
ATOM 1376 C C . SER B 1 57 ? -1.929 9.875 -7.445 1 98 57 SER B C 1
ATOM 1378 O O . SER B 1 57 ? -1.751 9.367 -8.555 1 98 57 SER B O 1
ATOM 1380 N N . PHE B 1 58 ? -2.547 9.258 -6.445 1 97.62 58 PHE B N 1
ATOM 1381 C CA . PHE B 1 58 ? -3.086 7.934 -6.715 1 97.62 58 PHE B CA 1
ATOM 1382 C C . PHE B 1 58 ? -4.547 7.848 -6.297 1 97.62 58 PHE B C 1
ATOM 1384 O O . PHE B 1 58 ? -4.969 8.508 -5.344 1 97.62 58 PHE B O 1
ATOM 1391 N N . ASP B 1 59 ? -5.227 7.012 -7.094 1 96.56 59 ASP B N 1
ATOM 1392 C CA . ASP B 1 59 ? -6.66 6.789 -6.914 1 96.56 59 ASP B CA 1
ATOM 1393 C C . ASP B 1 59 ? -7.074 5.426 -7.457 1 96.56 59 ASP B C 1
ATOM 1395 O O . ASP B 1 59 ? -6.484 4.93 -8.422 1 96.56 59 ASP B O 1
ATOM 1399 N N . THR B 1 60 ? -8.102 4.883 -6.84 1 95.38 60 THR B N 1
ATOM 1400 C CA . THR B 1 60 ? -8.516 3.541 -7.23 1 95.38 60 THR B CA 1
ATOM 1401 C C . THR B 1 60 ? -9.102 3.549 -8.641 1 95.38 60 THR B C 1
ATOM 1403 O O . THR B 1 60 ? -9.055 2.537 -9.344 1 95.38 60 THR B O 1
ATOM 1406 N N . LEU B 1 61 ? -9.602 4.633 -9.086 1 94.19 61 LEU B N 1
ATOM 1407 C CA . LEU B 1 61 ? -10.18 4.734 -10.422 1 94.19 61 LEU B CA 1
ATOM 1408 C C . LEU B 1 61 ? -9.117 4.48 -11.492 1 94.19 61 LEU B C 1
ATOM 1410 O O . LEU B 1 61 ? -9.438 4.012 -12.586 1 94.19 61 LEU B O 1
ATOM 1414 N N . ASN B 1 62 ? -7.891 4.742 -11.078 1 95.38 62 ASN B N 1
ATOM 1415 C CA . ASN B 1 62 ? -6.789 4.531 -12.016 1 95.38 62 ASN B CA 1
ATOM 1416 C C . ASN B 1 62 ? -6.027 3.244 -11.703 1 95.38 62 ASN B C 1
ATOM 1418 O O . ASN B 1 62 ? -4.91 3.049 -12.18 1 95.38 62 ASN B O 1
ATOM 1422 N N . GLY B 1 63 ? -6.535 2.445 -10.789 1 97.12 63 GLY B N 1
ATOM 1423 C CA . GLY B 1 63 ? -5.973 1.128 -10.539 1 97.12 63 GLY B CA 1
ATOM 1424 C C . GLY B 1 63 ? -4.969 1.115 -9.406 1 97.12 63 GLY B C 1
ATOM 1425 O O . GLY B 1 63 ? -4.254 0.129 -9.211 1 97.12 63 GLY B O 1
ATOM 1426 N N . SER B 1 64 ? -4.914 2.141 -8.664 1 98.19 64 SER B N 1
ATOM 1427 C CA . SER B 1 64 ? -3.936 2.219 -7.582 1 98.19 64 SER B CA 1
ATOM 1428 C C . SER B 1 64 ? -4.367 1.376 -6.387 1 98.19 64 SER B C 1
ATOM 1430 O O . SER B 1 64 ? -5.562 1.171 -6.164 1 98.19 64 SER B O 1
ATOM 1432 N N . PRO B 1 65 ? -3.365 0.848 -5.625 1 98.69 65 PRO B N 1
ATOM 1433 C CA . PRO B 1 65 ? -3.693 0.265 -4.32 1 98.69 65 PRO B CA 1
ATOM 1434 C C . PRO B 1 65 ? -4.512 1.208 -3.441 1 98.69 65 PRO B C 1
ATOM 1436 O O . PRO B 1 65 ? -4.262 2.416 -3.428 1 98.69 65 PRO B O 1
ATOM 1439 N N . LEU B 1 66 ? -5.48 0.633 -2.775 1 98.69 66 LEU B N 1
ATOM 1440 C CA . LEU B 1 66 ? -6.172 1.378 -1.728 1 98.69 66 LEU B CA 1
ATOM 1441 C C . LEU B 1 66 ? -5.602 1.035 -0.354 1 98.69 66 LEU B C 1
ATOM 1443 O O . LEU B 1 66 ? -5.605 -0.129 0.051 1 98.69 66 LEU B O 1
ATOM 1447 N N . LEU B 1 67 ? -5.039 2.049 0.33 1 98.88 67 LEU B N 1
ATOM 1448 C CA . LEU B 1 67 ? -4.562 1.905 1.701 1 98.88 67 LEU B CA 1
ATOM 1449 C C . LEU B 1 67 ? -5.684 2.178 2.699 1 98.88 67 LEU B C 1
ATOM 1451 O O . LEU B 1 67 ? -6.305 3.242 2.668 1 98.88 67 LEU B O 1
ATOM 1455 N N . VAL B 1 68 ? -5.891 1.194 3.527 1 98.88 68 VAL B N 1
ATOM 1456 C CA . VAL B 1 68 ? -7.047 1.263 4.414 1 98.88 68 VAL B CA 1
ATOM 1457 C C . VAL B 1 68 ? -6.582 1.391 5.863 1 98.88 68 VAL B C 1
ATOM 1459 O O . VAL B 1 68 ? -5.781 0.582 6.336 1 98.88 68 VAL B O 1
ATOM 1462 N N . ILE B 1 69 ? -7.09 2.383 6.527 1 98.94 69 ILE B N 1
ATOM 1463 C CA . ILE B 1 69 ? -6.746 2.713 7.906 1 98.94 69 ILE B CA 1
ATOM 1464 C C . ILE B 1 69 ? -7.879 2.277 8.836 1 98.94 69 ILE B C 1
ATOM 1466 O O . ILE B 1 69 ? -9.055 2.479 8.531 1 98.94 69 ILE B O 1
ATOM 1470 N N . TYR B 1 70 ? -7.508 1.673 9.945 1 98.88 70 TYR B N 1
ATOM 1471 C CA . TYR B 1 70 ? -8.508 1.264 10.922 1 98.88 70 TYR B CA 1
ATOM 1472 C C . TYR B 1 70 ? -8.852 2.408 11.867 1 98.88 70 TYR B C 1
ATOM 1474 O O . TYR B 1 70 ? -7.977 3.197 12.242 1 98.88 70 TYR B O 1
ATOM 1482 N N . SER B 1 71 ? -10.078 2.527 12.266 1 98.81 71 SER B N 1
ATOM 1483 C CA . SER B 1 71 ? -10.539 3.504 13.25 1 98.81 71 SER B CA 1
ATOM 1484 C C . SER B 1 71 ? -11.43 2.855 14.305 1 98.81 71 SER B C 1
ATOM 1486 O O . SER B 1 71 ? -12.312 2.068 13.969 1 98.81 71 SER B O 1
ATOM 1488 N N . ASN B 1 72 ? -11.188 3.172 15.539 1 98.62 72 ASN B N 1
ATOM 1489 C CA . ASN B 1 72 ? -12.055 2.746 16.625 1 98.62 72 ASN B CA 1
ATOM 1490 C C . ASN B 1 72 ? -13.383 3.496 16.609 1 98.62 72 ASN B C 1
ATOM 1492 O O . ASN B 1 72 ? -14.359 3.041 17.203 1 98.62 72 ASN B O 1
ATOM 1496 N N . ASP B 1 73 ? -13.43 4.652 16.062 1 98.56 73 ASP B N 1
ATOM 1497 C CA . ASP B 1 73 ? -14.594 5.535 15.969 1 98.56 73 ASP B CA 1
ATOM 1498 C C . ASP B 1 73 ? -14.656 6.207 14.602 1 98.56 73 ASP B C 1
ATOM 1500 O O . ASP B 1 73 ? -14.125 7.301 14.406 1 98.56 73 ASP B O 1
ATOM 1504 N N . LEU B 1 74 ? -15.43 5.586 13.719 1 98.75 74 LEU B N 1
ATOM 1505 C CA . LEU B 1 74 ? -15.438 5.965 12.312 1 98.75 74 LEU B CA 1
ATOM 1506 C C . LEU B 1 74 ? -15.953 7.391 12.133 1 98.75 74 LEU B C 1
ATOM 1508 O O . LEU B 1 74 ? -15.406 8.156 11.336 1 98.75 74 LEU B O 1
ATOM 1512 N N . ASN B 1 75 ? -17 7.75 12.828 1 98.62 75 ASN B N 1
ATOM 1513 C CA . ASN B 1 75 ? -17.578 9.078 12.711 1 98.62 75 ASN B CA 1
ATOM 1514 C C . ASN B 1 75 ? -16.625 10.164 13.156 1 98.62 75 ASN B C 1
ATOM 1516 O O . ASN B 1 75 ? -16.531 11.227 12.531 1 98.62 75 ASN B O 1
ATOM 1520 N N . ALA B 1 76 ? -15.945 9.938 14.211 1 98.81 76 ALA B N 1
ATOM 1521 C CA . ALA B 1 76 ? -14.953 10.906 14.672 1 98.81 76 ALA B CA 1
ATOM 1522 C C . ALA B 1 76 ? -13.844 11.086 13.648 1 98.81 76 ALA B C 1
ATOM 1524 O O . ALA B 1 76 ? -13.383 12.203 13.414 1 98.81 76 ALA B O 1
ATOM 1525 N N . SER B 1 77 ? -13.383 9.961 13.094 1 98.88 77 SER B N 1
ATOM 1526 C CA . SER B 1 77 ? -12.352 10.039 12.062 1 98.88 77 SER B CA 1
ATOM 1527 C C . SER B 1 77 ? -12.852 10.812 10.844 1 98.88 77 SER B C 1
ATOM 1529 O O . SER B 1 77 ? -12.117 11.617 10.266 1 98.88 77 SER B O 1
ATOM 1531 N N . LEU B 1 78 ? -14.078 10.531 10.43 1 98.88 78 LEU B N 1
ATOM 1532 C CA . LEU B 1 78 ? -14.68 11.234 9.305 1 98.88 78 LEU B CA 1
ATOM 1533 C C . LEU B 1 78 ? -14.688 12.742 9.547 1 98.88 78 LEU B C 1
ATOM 1535 O O . LEU B 1 78 ? -14.289 13.516 8.672 1 98.88 78 LEU B O 1
ATOM 1539 N N . GLU B 1 79 ? -15.125 13.141 10.703 1 98.81 79 GLU B N 1
ATOM 1540 C CA . GLU B 1 79 ? -15.18 14.555 11.047 1 98.81 79 GLU B CA 1
ATOM 1541 C C . GLU B 1 79 ? -13.789 15.18 11.055 1 98.81 79 GLU B C 1
ATOM 1543 O O . GLU B 1 79 ? -13.602 16.312 10.602 1 98.81 79 GLU B O 1
ATOM 1548 N N . ALA B 1 80 ? -12.852 14.461 11.617 1 98.88 80 ALA B N 1
ATOM 1549 C CA . ALA B 1 80 ? -11.477 14.945 11.633 1 98.88 80 ALA B CA 1
ATOM 1550 C C . ALA B 1 80 ? -10.945 15.156 10.219 1 98.88 80 ALA B C 1
ATOM 1552 O O . ALA B 1 80 ? -10.281 16.156 9.938 1 98.88 80 ALA B O 1
ATOM 1553 N N . VAL B 1 81 ? -11.211 14.18 9.305 1 98.94 81 VAL B N 1
ATOM 1554 C CA . VAL B 1 81 ? -10.789 14.273 7.91 1 98.94 81 VAL B CA 1
ATOM 1555 C C . VAL B 1 81 ? -11.375 15.531 7.27 1 98.94 81 VAL B C 1
ATOM 1557 O O . VAL B 1 81 ? -10.656 16.312 6.648 1 98.94 81 VAL B O 1
ATOM 1560 N N . LYS B 1 82 ? -12.617 15.75 7.477 1 98.75 82 LYS B N 1
ATOM 1561 C CA . LYS B 1 82 ? -13.281 16.922 6.91 1 98.75 82 LYS B CA 1
ATOM 1562 C C . LYS B 1 82 ? -12.703 18.219 7.473 1 98.75 82 LYS B C 1
ATOM 1564 O O . LYS B 1 82 ? -12.398 19.141 6.719 1 98.75 82 LYS B O 1
ATOM 1569 N N . THR B 1 83 ? -12.594 18.266 8.742 1 98.56 83 THR B N 1
ATOM 1570 C CA . THR B 1 83 ? -12.133 19.453 9.445 1 98.56 83 THR B CA 1
ATOM 1571 C C . THR B 1 83 ? -10.742 19.859 8.969 1 98.56 83 THR B C 1
ATOM 1573 O O . THR B 1 83 ? -10.43 21.047 8.875 1 98.56 83 THR B O 1
ATOM 1576 N N . GLN B 1 84 ? -9.953 18.859 8.68 1 98.56 84 GLN B N 1
ATOM 1577 C CA . GLN B 1 84 ? -8.562 19.141 8.312 1 98.56 84 GLN B CA 1
ATOM 1578 C C . GLN B 1 84 ? -8.406 19.266 6.805 1 98.56 84 GLN B C 1
ATOM 1580 O O . GLN B 1 84 ? -7.289 19.297 6.289 1 98.56 84 GLN B O 1
ATOM 1585 N N . GLY B 1 85 ? -9.523 19.297 6.113 1 97.81 85 GLY B N 1
ATOM 1586 C CA . GLY B 1 85 ? -9.484 19.656 4.703 1 97.81 85 GLY B CA 1
ATOM 1587 C C . GLY B 1 85 ? -9.469 18.453 3.779 1 97.81 85 GLY B C 1
ATOM 1588 O O . GLY B 1 85 ? -9.234 18.594 2.578 1 97.81 85 GLY B O 1
ATOM 1589 N N . GLY B 1 86 ? -9.609 17.266 4.273 1 98.62 86 GLY B N 1
ATOM 1590 C CA . GLY B 1 86 ? -9.789 16.109 3.412 1 98.62 86 GLY B CA 1
ATOM 1591 C C . GLY B 1 86 ? -11.086 16.141 2.627 1 98.62 86 GLY B C 1
ATOM 1592 O O . GLY B 1 86 ? -12.086 16.672 3.1 1 98.62 86 GLY B O 1
ATOM 1593 N N . GLU B 1 87 ? -11.023 15.555 1.414 1 98.5 87 GLU B N 1
ATOM 1594 C CA . GLU B 1 87 ? -12.211 15.445 0.575 1 98.5 87 GLU B CA 1
ATOM 1595 C C . GLU B 1 87 ? -12.844 14.062 0.692 1 98.5 87 GLU B C 1
ATOM 1597 O O . GLU B 1 87 ? -12.203 13.055 0.4 1 98.5 87 GLU B O 1
ATOM 1602 N N . ILE B 1 88 ? -14.117 13.992 1.085 1 98.69 88 ILE B N 1
ATOM 1603 C CA . ILE B 1 88 ? -14.812 12.711 1.158 1 98.69 88 ILE B CA 1
ATOM 1604 C C . ILE B 1 88 ? -15.242 12.273 -0.242 1 98.69 88 ILE B C 1
ATOM 1606 O O . ILE B 1 88 ? -16.016 12.969 -0.909 1 98.69 88 ILE B O 1
ATOM 1610 N N . CYS B 1 89 ? -14.688 11.188 -0.708 1 96.81 89 CYS B N 1
ATOM 1611 C CA . CYS B 1 89 ? -15 10.703 -2.047 1 96.81 89 CYS B CA 1
ATOM 1612 C C . CYS B 1 89 ? -16.109 9.656 -2.002 1 96.81 89 CYS B C 1
ATOM 1614 O O . CYS B 1 89 ? -16.828 9.469 -2.98 1 96.81 89 CYS B O 1
ATOM 1616 N N . LYS B 1 90 ? -16.188 8.906 -0.939 1 98 90 LYS B N 1
ATOM 1617 C CA . LYS B 1 90 ? -17.266 7.957 -0.648 1 98 90 LYS B CA 1
ATOM 1618 C C . LYS B 1 90 ? -17.719 8.07 0.803 1 98 90 LYS B C 1
ATOM 1620 O O . LYS B 1 90 ? -16.922 7.879 1.728 1 98 90 LYS B O 1
ATOM 1625 N N . ASP B 1 91 ? -18.906 8.414 0.933 1 98.31 91 ASP B N 1
ATOM 1626 C CA . ASP B 1 91 ? -19.453 8.523 2.285 1 98.31 91 ASP B CA 1
ATOM 1627 C C . ASP B 1 91 ? -19.469 7.168 2.98 1 98.31 91 ASP B C 1
ATOM 1629 O O . ASP B 1 91 ? -19.266 6.133 2.34 1 98.31 91 ASP B O 1
ATOM 1633 N N . ILE B 1 92 ? -19.734 7.219 4.305 1 98.62 92 ILE B N 1
ATOM 1634 C CA . ILE B 1 92 ? -19.766 5.973 5.062 1 98.62 92 ILE B CA 1
ATOM 1635 C C . ILE B 1 92 ? -20.797 5.02 4.449 1 98.62 92 ILE B C 1
ATOM 1637 O O . ILE B 1 92 ? -21.906 5.426 4.133 1 98.62 92 ILE B O 1
ATOM 1641 N N . PHE B 1 93 ? -20.375 3.893 4.211 1 98.5 93 PHE B N 1
ATOM 1642 C CA . PHE B 1 93 ? -21.266 2.812 3.803 1 98.5 93 PHE B CA 1
ATOM 1643 C C . PHE B 1 93 ? -20.938 1.53 4.562 1 98.5 93 PHE B C 1
ATOM 1645 O O . PHE B 1 93 ? -19.844 1.377 5.098 1 98.5 93 PHE B O 1
ATOM 1652 N N . SER B 1 94 ? -21.875 0.627 4.551 1 97.81 94 SER B N 1
ATOM 1653 C CA . SER B 1 94 ? -21.703 -0.626 5.277 1 97.81 94 SER B CA 1
ATOM 1654 C C . SER B 1 94 ? -21.328 -1.765 4.336 1 97.81 94 SER B C 1
ATOM 1656 O O . SER B 1 94 ? -21.672 -1.736 3.152 1 97.81 94 SER B O 1
ATOM 1658 N N . PHE B 1 95 ? -20.641 -2.695 4.785 1 95.38 95 PHE B N 1
ATOM 1659 C CA . PHE B 1 95 ? -20.328 -3.969 4.145 1 95.38 95 PHE B CA 1
ATOM 1660 C C . PHE B 1 95 ? -20.234 -5.082 5.18 1 95.38 95 PHE B C 1
ATOM 1662 O O . PHE B 1 95 ? -20.172 -4.82 6.383 1 95.38 95 PHE B O 1
ATOM 1669 N N . PRO B 1 96 ? -20.359 -6.293 4.738 1 93.44 96 PRO B N 1
ATOM 1670 C CA . PRO B 1 96 ? -20.234 -7.371 5.723 1 93.44 96 PRO B CA 1
ATOM 1671 C C . PRO B 1 96 ? -18.969 -7.277 6.551 1 93.44 96 PRO B C 1
ATOM 1673 O O . PRO B 1 96 ? -17.859 -7.422 6.016 1 93.44 96 PRO B O 1
ATOM 1676 N N . GLY B 1 97 ? -19.141 -6.965 7.805 1 94.06 97 GLY B N 1
ATOM 1677 C CA . GLY B 1 97 ? -17.984 -6.945 8.695 1 94.06 97 GLY B CA 1
ATOM 1678 C C . GLY B 1 97 ? -17.625 -5.555 9.18 1 94.06 97 GLY B C 1
ATOM 1679 O O . GLY B 1 97 ? -16.75 -5.391 10.031 1 94.06 97 GLY B O 1
ATOM 1680 N N . GLY B 1 98 ? -18.328 -4.562 8.516 1 97.5 98 GLY B N 1
ATOM 1681 C CA . GLY B 1 98 ? -18 -3.246 9.031 1 97.5 98 GLY B CA 1
ATOM 1682 C C . GLY B 1 98 ? -18.531 -2.111 8.18 1 97.5 98 GLY B C 1
ATOM 1683 O O . GLY B 1 98 ? -19.5 -2.293 7.43 1 97.5 98 GLY B O 1
ATOM 1684 N N . ARG B 1 99 ? -18.016 -0.937 8.438 1 98.62 99 ARG B N 1
ATOM 1685 C CA . ARG B 1 99 ? -18.312 0.295 7.707 1 98.62 99 ARG B CA 1
ATOM 1686 C C . ARG B 1 99 ? -17.016 1.021 7.332 1 98.62 99 ARG B C 1
ATOM 1688 O O . ARG B 1 99 ? -16 0.887 8.016 1 98.62 99 ARG B O 1
ATOM 1695 N N . ARG B 1 100 ? -17.188 1.825 6.273 1 98.81 100 ARG B N 1
ATOM 1696 C CA . ARG B 1 100 ? -15.992 2.58 5.883 1 98.81 100 ARG B CA 1
ATOM 1697 C C . ARG B 1 100 ? -16.375 3.812 5.07 1 98.81 100 ARG B C 1
ATOM 1699 O O . ARG B 1 100 ? -17.516 3.953 4.637 1 98.81 100 ARG B O 1
ATOM 1706 N N . PHE B 1 101 ? -15.477 4.684 4.859 1 98.88 101 PHE B N 1
ATOM 1707 C CA . PHE B 1 101 ? -15.547 5.805 3.928 1 98.88 101 PHE B CA 1
ATOM 1708 C C . PHE B 1 101 ? -14.219 5.988 3.209 1 98.88 101 PHE B C 1
ATOM 1710 O O . PHE B 1 101 ? -13.211 5.395 3.596 1 98.88 101 PHE B O 1
ATOM 1717 N N . HIS B 1 102 ? -14.234 6.652 2.125 1 98.88 102 HIS B N 1
ATOM 1718 C CA . HIS B 1 102 ? -13.031 6.996 1.381 1 98.88 102 HIS B CA 1
ATOM 1719 C C . HIS B 1 102 ? -12.828 8.508 1.332 1 98.88 102 HIS B C 1
ATOM 1721 O O . HIS B 1 102 ? -13.797 9.273 1.317 1 98.88 102 HIS B O 1
ATOM 1727 N N . PHE B 1 103 ? -11.609 8.875 1.271 1 98.88 103 PHE B N 1
ATOM 1728 C CA . PHE B 1 103 ? -11.297 10.297 1.208 1 98.88 103 PHE B CA 1
ATOM 1729 C C . PHE B 1 103 ? -10.031 10.531 0.392 1 98.88 103 PHE B C 1
ATOM 1731 O O . PHE B 1 103 ? -9.273 9.602 0.126 1 98.88 103 PHE B O 1
ATOM 1738 N N . ARG B 1 104 ? -9.797 11.773 0.007 1 98.81 104 ARG B N 1
ATOM 1739 C CA . ARG B 1 104 ? -8.555 12.25 -0.592 1 98.81 104 ARG B CA 1
ATOM 1740 C C . ARG B 1 104 ? -7.828 13.203 0.346 1 98.81 104 ARG B C 1
ATOM 1742 O O . ARG B 1 104 ? -8.438 14.117 0.904 1 98.81 104 ARG B O 1
ATOM 1749 N N . CYS B 1 105 ? -6.613 12.961 0.508 1 98.81 105 CYS B N 1
ATOM 1750 C CA . CYS B 1 105 ? -5.777 13.852 1.305 1 98.81 105 CYS B CA 1
ATOM 1751 C C . CYS B 1 105 ? -5.398 15.094 0.511 1 98.81 105 CYS B C 1
ATOM 1753 O O . CYS B 1 105 ? -5.773 15.234 -0.654 1 98.81 105 CYS B O 1
ATOM 1755 N N . PRO B 1 106 ? -4.672 16.031 1.06 1 98.56 106 PRO B N 1
ATOM 1756 C CA . PRO B 1 106 ? -4.312 17.266 0.366 1 98.56 106 PRO B CA 1
ATOM 1757 C C . PRO B 1 106 ? -3.568 17.016 -0.944 1 98.56 106 PRO B C 1
ATOM 1759 O O . PRO B 1 106 ? -3.602 17.859 -1.848 1 98.56 106 PRO B O 1
ATOM 1762 N N . SER B 1 107 ? -2.846 15.922 -1.087 1 98.62 107 SER B N 1
ATOM 1763 C CA . SER B 1 107 ? -2.129 15.57 -2.307 1 98.62 107 SER B CA 1
ATOM 1764 C C . SER B 1 107 ? -3.041 14.844 -3.293 1 98.62 107 SER B C 1
ATOM 1766 O O . SER B 1 107 ? -2.572 14.297 -4.297 1 98.62 107 SER B O 1
ATOM 1768 N N . GLN B 1 108 ? -4.258 14.688 -2.965 1 98.12 108 GLN B N 1
ATOM 1769 C CA . GLN B 1 108 ? -5.277 14.086 -3.814 1 98.12 108 GLN B CA 1
ATOM 1770 C C . GLN B 1 108 ? -5.094 12.57 -3.906 1 98.12 108 GLN B C 1
ATOM 1772 O O . GLN B 1 108 ? -5.535 11.945 -4.871 1 98.12 108 GLN B O 1
ATOM 1777 N N . ASN B 1 109 ? -4.371 12.016 -2.973 1 98.69 109 ASN B N 1
ATOM 1778 C CA . ASN B 1 109 ? -4.301 10.562 -2.844 1 98.69 109 ASN B CA 1
ATOM 1779 C C . ASN B 1 109 ? -5.551 10 -2.168 1 98.69 109 ASN B C 1
ATOM 1781 O O . ASN B 1 109 ? -6.027 10.555 -1.175 1 98.69 109 ASN B O 1
ATOM 1785 N N . GLU B 1 110 ? -5.984 8.898 -2.635 1 98.81 110 GLU B N 1
ATOM 1786 C CA . GLU B 1 110 ? -7.195 8.289 -2.088 1 98.81 110 GLU B CA 1
ATOM 1787 C C . GLU B 1 110 ? -6.859 7.242 -1.031 1 98.81 110 GLU B C 1
ATOM 1789 O O . GLU B 1 110 ? -6.008 6.379 -1.256 1 98.81 110 GLU B O 1
ATOM 1794 N N . TYR B 1 111 ? -7.512 7.34 0.144 1 98.94 111 TYR B N 1
ATOM 1795 C CA . TYR B 1 111 ? -7.438 6.398 1.256 1 98.94 111 TYR B CA 1
ATOM 1796 C C . TYR B 1 111 ? -8.828 5.973 1.701 1 98.94 111 TYR B C 1
ATOM 1798 O O . TYR B 1 111 ? -9.828 6.562 1.284 1 98.94 111 TYR B O 1
ATOM 1806 N N . ALA B 1 112 ? -8.852 4.945 2.465 1 98.88 112 ALA B N 1
ATOM 1807 C CA . ALA B 1 112 ? -10.094 4.562 3.141 1 98.88 112 ALA B CA 1
ATOM 1808 C C . ALA B 1 112 ? -9.875 4.426 4.645 1 98.88 112 ALA B C 1
ATOM 1810 O O . ALA B 1 112 ? -8.758 4.16 5.098 1 98.88 112 ALA B O 1
ATOM 1811 N N . VAL B 1 113 ? -10.891 4.648 5.383 1 98.94 113 VAL B N 1
ATOM 1812 C CA . VAL B 1 113 ? -10.938 4.391 6.82 1 98.94 113 VAL B CA 1
ATOM 1813 C C . VAL B 1 113 ? -12.086 3.441 7.137 1 98.94 113 VAL B C 1
ATOM 1815 O O . VAL B 1 113 ? -13.203 3.615 6.633 1 98.94 113 VAL B O 1
ATOM 1818 N N . TRP B 1 114 ? -11.773 2.414 7.957 1 98.75 114 TRP B N 1
ATOM 1819 C CA . TRP B 1 114 ? -12.844 1.46 8.242 1 98.75 114 TRP B CA 1
ATOM 1820 C C . TRP B 1 114 ? -12.922 1.173 9.742 1 98.75 114 TRP B C 1
ATOM 1822 O O . TRP B 1 114 ? -11.984 1.467 10.492 1 98.75 114 TRP B O 1
ATOM 1832 N N . SER B 1 115 ? -14.062 0.751 10.141 1 98.5 115 SER B N 1
ATOM 1833 C CA . SER B 1 115 ? -14.336 0.283 11.492 1 98.5 115 SER B CA 1
ATOM 1834 C C . SER B 1 115 ? -15.203 -0.97 11.484 1 98.5 115 SER B C 1
ATOM 1836 O O . SER B 1 115 ? -15.953 -1.202 10.531 1 98.5 115 SER B O 1
ATOM 1838 N N . GLU B 1 116 ? -14.977 -1.846 12.508 1 95.38 116 GLU B N 1
ATOM 1839 C CA . GLU B 1 116 ? -15.852 -2.996 12.688 1 95.38 116 GLU B CA 1
ATOM 1840 C C . GLU B 1 116 ? -17.234 -2.568 13.195 1 95.38 116 GLU B C 1
ATOM 1842 O O . GLU B 1 116 ? -17.344 -1.572 13.914 1 95.38 116 GLU B O 1
#

InterPro domains:
  IPR004360 Glyoxalase/fosfomycin resistance/dioxygenase domain [PF00903] (6-109)
  IPR029068 Glyoxalase/Bleomycin resistance protein/Dihydroxybiphenyl dioxygenase [G3DSA:3.10.180.10] (2-116)
  IPR029068 Glyoxalase/Bleomycin resistance protein/Dihydroxybiphenyl dioxygenase [SSF54593] (5-115)
  IPR052164 Anthracycline and Secondary Metabolite Biosynthesis Protein [PTHR33993] (4-115)

Radius of gyration: 17.01 Å; Cα contacts (8 Å, |Δi|>4): 576; chains: 2; bounding box: 44×39×32 Å

Secondary structure (DSSP, 8-state):
-PPTTSEEEEEEEESSHHHHHHHHHHHH--EEEESSTTEEEEESSSSEEEEEE-S----GGGTPPEEEEE-S-HHHHHHHHHHTT-EEEEEEEEETTEEEEEEE-TT--EEEEEE-/-PPTTSEEEEEEEESSHHHHHHHHHHHH--EEEESSTTEEEEESSSSEEEEEE-S----GGGTPPEEEEE-S-HHHHHHHHHHTT-EEEEEEEEETTEEEEEEE-TT--EEEEEE-

Solvent-accessible surface area (backbone atoms only — not comparable to full-atom values): 11494 Å² total; per-residue (Å²): 130,86,52,69,39,12,45,57,35,38,43,32,55,18,52,36,49,70,58,34,52,52,39,44,29,71,58,42,58,33,43,76,49,72,62,64,96,51,30,34,33,45,36,70,34,66,53,46,32,29,40,32,60,30,92,38,37,26,38,60,93,69,20,16,60,38,49,26,23,29,33,88,48,53,66,61,50,51,52,39,35,48,75,65,61,31,42,78,76,35,70,76,44,77,51,98,77,29,36,33,33,29,32,24,46,76,30,54,32,43,36,33,43,30,25,111,130,88,53,70,38,14,45,54,35,39,44,33,54,18,51,35,49,69,58,32,53,53,39,44,30,71,58,44,59,32,43,74,49,71,62,67,96,51,29,32,33,46,36,70,34,68,56,44,34,31,40,32,61,31,93,36,38,25,37,60,92,68,20,17,59,37,49,28,24,31,31,87,49,53,68,62,50,52,51,38,37,48,75,66,61,32,44,76,76,35,70,76,44,76,51,100,76,30,35,33,32,28,31,23,46,75,29,54,32,44,37,33,42,31,25,112

pLDDT: mean 97.94, std 2.69, range [72.44, 98.94]

Foldseek 3Di:
DDDPPDDAEDEFEFQPQVLQQVLCCQLPNWDWDDDPDFKIWIHPQPGTYIYGYDLDEDDVVVPDDEAEAEDQDAVSSVVSCVVSPKAWPADWDDDVPWIKTWIAGPRRYIYMYIYD/DDDPPDDAEDEFEFQPQVLQQVLCCQLPVWDWDDDPDFKIWIHPQPGTYIYGYDLDEDDVVVPDDEAEAEDQDAVSSVVSCVVSPKAWPADWDDDVPWIKTWIAGPRRYIYMYIYD